Protein AF-F6HTD3-F1 (afdb_monomer_lite)

pLDDT: mean 87.64, std 11.08, range [44.03, 98.56]

Foldseek 3Di:
DAWADDDDALQVVLVVDDDDDDPLFFDPVLVVAAADPPPVDAQAEAELVCLVPPVVSLVSLQCSCVAPLKYWYPPLPQDPVLVLVLLVQLVQLVPDDPVLQCQLDADIVGPAGKADPDRRDPNHRDAQKIKGKFWQPDPVPGDCSNQDCPVVCNVVSSNSVLVSVLVSVLSSQLSNCVVLVHHSVVSVPVQPPSTDMDMDMDRRDDPPPSGGHNDPDDFAAHAKDWDDDSDQDWHDWDADPSHTYTHHHDPRITIMGGGPVNVVVSVVCVLVDAAEAEAAAAEDDPVCVVQCVDPVSLQVLLVQAPQSHHDYPVLSVVVVVCCVDCVVSVHHPYYHYSHNHHDDPD

Radius of gyration: 26.64 Å; chains: 1; bounding box: 70×41×74 Å

Sequence (346 aa):
MVGSLPVANVQALASSYSGDVPLRYLRPELLSEEVLVDESLQIPTVDMRKLLVDDDEMSKLHLACKEWGFFQLINHGAAEEVIEKMKADVQEFFKLPLKEKNAYAKLPNGVEGYGQNFVVSEDQKLDWADMHFLQSLPASERNMRFWPEEPTSFRGTLEKYSLELVKVSNCLLKLMAKNLLINPEQLTNMFDVGRQAVRMNYYPPCVHASKVIGLTPHSDFGGLTLLVQVNEVQGLQIKRNGKWIPIRPVPGAFIVNIGDAIEALAAEMGPDTRVNCAAPGFVPTHFAEFLTKNAEIKKGIEDKTLLNRLGTTKDMAAATAFLASDDASYITGETLVVAGGIPSRL

Structure (mmCIF, N/CA/C/O backbone):
data_AF-F6HTD3-F1
#
_entry.id   AF-F6HTD3-F1
#
loop_
_atom_site.group_PDB
_atom_site.id
_atom_site.type_symbol
_atom_site.label_atom_id
_atom_site.label_alt_id
_atom_site.label_comp_id
_atom_site.label_asym_id
_atom_site.label_entity_id
_atom_site.label_seq_id
_atom_site.pdbx_PDB_ins_code
_atom_site.Cartn_x
_atom_site.Cartn_y
_atom_site.Cartn_z
_atom_site.occupancy
_atom_site.B_iso_or_equiv
_atom_site.auth_seq_id
_atom_site.auth_comp_id
_atom_site.auth_asym_id
_atom_site.auth_atom_id
_atom_site.pdbx_PDB_model_num
ATOM 1 N N . MET A 1 1 ? 23.109 -16.416 0.995 1.00 44.03 1 MET A N 1
ATOM 2 C CA . MET A 1 1 ? 22.020 -16.053 0.064 1.00 44.03 1 MET A CA 1
ATOM 3 C C . MET A 1 1 ? 22.512 -16.295 -1.349 1.00 44.03 1 MET A C 1
ATOM 5 O O . MET A 1 1 ? 23.611 -15.856 -1.664 1.00 44.03 1 MET A O 1
ATOM 9 N N . VAL A 1 2 ? 21.764 -17.063 -2.140 1.00 44.97 2 VAL A N 1
ATOM 10 C CA . VAL A 1 2 ? 22.038 -17.291 -3.567 1.00 44.97 2 VAL A CA 1
ATOM 11 C C . VAL A 1 2 ? 21.582 -16.036 -4.318 1.00 44.97 2 VAL A C 1
ATOM 13 O O . VAL A 1 2 ? 20.504 -15.522 -4.029 1.00 44.97 2 VAL A O 1
ATOM 16 N N . GLY A 1 3 ? 22.427 -15.489 -5.191 1.00 53.34 3 GLY A N 1
ATOM 17 C CA . GLY A 1 3 ? 22.163 -14.208 -5.849 1.00 53.34 3 GLY A CA 1
ATOM 18 C C . GLY A 1 3 ? 20.988 -14.236 -6.814 1.00 53.34 3 GLY A C 1
ATOM 19 O O . GLY A 1 3 ? 20.624 -15.286 -7.330 1.00 53.34 3 GLY A O 1
ATOM 20 N N . SER A 1 4 ? 20.406 -13.057 -7.056 1.00 66.38 4 SER A N 1
ATOM 21 C CA . SER A 1 4 ? 19.354 -12.896 -8.059 1.00 66.38 4 SER A CA 1
ATOM 22 C C . SER A 1 4 ? 19.932 -13.174 -9.444 1.00 66.38 4 SER A C 1
ATOM 24 O O . SER A 1 4 ? 20.873 -12.491 -9.857 1.00 66.38 4 SER A O 1
ATOM 26 N N . LEU A 1 5 ? 19.373 -14.145 -10.162 1.00 75.50 5 LEU A N 1
ATOM 27 C CA . LEU A 1 5 ? 19.721 -14.384 -11.560 1.00 75.50 5 LEU A CA 1
ATOM 28 C C . LEU A 1 5 ? 19.296 -13.171 -12.406 1.00 75.50 5 LEU A C 1
ATOM 30 O O . LEU A 1 5 ? 18.247 -12.573 -12.132 1.00 75.50 5 LEU A O 1
ATOM 34 N N . PRO A 1 6 ? 20.097 -12.768 -13.409 1.00 77.44 6 PRO A N 1
ATOM 35 C CA . PRO A 1 6 ? 19.715 -11.693 -14.310 1.00 77.44 6 PRO A CA 1
ATOM 36 C C . PRO A 1 6 ? 18.510 -12.130 -15.146 1.00 77.44 6 PRO A C 1
ATOM 38 O O . PRO A 1 6 ? 18.495 -13.219 -15.714 1.00 77.44 6 PRO A O 1
ATOM 41 N N . VAL A 1 7 ? 17.510 -11.260 -15.249 1.00 85.56 7 VAL A N 1
ATOM 42 C CA . VAL A 1 7 ? 16.329 -11.474 -16.091 1.00 85.56 7 VAL A CA 1
ATOM 43 C C . VAL A 1 7 ? 16.199 -10.352 -17.104 1.00 85.56 7 VAL A C 1
ATOM 45 O O . VAL A 1 7 ? 16.643 -9.226 -16.870 1.00 85.56 7 VAL A O 1
ATOM 48 N N . ALA A 1 8 ? 15.602 -10.672 -18.248 1.00 87.88 8 ALA A N 1
ATOM 49 C CA . ALA A 1 8 ? 15.330 -9.685 -19.276 1.00 87.88 8 ALA A CA 1
ATOM 50 C C . ALA A 1 8 ? 14.371 -8.604 -18.752 1.00 87.88 8 ALA A C 1
ATOM 52 O O . ALA A 1 8 ? 13.435 -8.881 -18.003 1.00 87.88 8 ALA A O 1
ATOM 53 N N . ASN A 1 9 ? 14.618 -7.367 -19.174 1.00 92.69 9 ASN A N 1
ATOM 54 C CA . ASN A 1 9 ? 13.767 -6.229 -18.866 1.00 92.69 9 ASN A CA 1
ATOM 55 C C . ASN A 1 9 ? 12.420 -6.359 -19.591 1.00 92.69 9 ASN A C 1
ATOM 57 O O . ASN A 1 9 ? 12.392 -6.516 -20.814 1.00 92.69 9 ASN A O 1
ATOM 61 N N . VAL A 1 10 ? 11.310 -6.279 -18.858 1.00 93.31 10 VAL A N 1
ATOM 62 C CA . VAL A 1 10 ? 9.984 -6.579 -19.417 1.00 93.31 10 VAL A CA 1
ATOM 63 C C . VAL A 1 10 ? 9.527 -5.477 -20.367 1.00 93.31 10 VAL A C 1
ATOM 65 O O . VAL A 1 10 ? 8.944 -5.769 -21.407 1.00 93.31 10 VAL A O 1
ATOM 68 N N . GLN A 1 11 ? 9.839 -4.212 -20.080 1.00 92.69 11 GLN A N 1
ATOM 69 C CA . GLN A 1 11 ? 9.534 -3.099 -20.977 1.00 92.69 11 GLN A CA 1
ATOM 70 C C . GLN A 1 11 ? 10.257 -3.242 -22.323 1.00 92.69 11 GLN A C 1
ATOM 72 O O . GLN A 1 11 ? 9.665 -2.983 -23.372 1.00 92.69 11 GLN A O 1
ATOM 77 N N . ALA A 1 12 ? 11.511 -3.701 -22.315 1.00 91.19 12 ALA A N 1
ATOM 78 C CA . ALA A 1 12 ? 12.255 -4.006 -23.531 1.00 91.19 12 ALA A CA 1
ATOM 79 C C . ALA A 1 12 ? 11.661 -5.206 -24.280 1.00 91.19 12 ALA A C 1
ATOM 81 O O . ALA A 1 12 ? 11.461 -5.101 -25.487 1.00 91.19 12 ALA A O 1
ATOM 82 N N . LEU A 1 13 ? 11.306 -6.288 -23.572 1.00 90.00 13 LEU A N 1
ATOM 83 C CA . LEU A 1 13 ? 10.623 -7.450 -24.159 1.00 90.00 13 LEU A CA 1
ATOM 84 C C . LEU A 1 13 ? 9.298 -7.060 -24.828 1.00 90.00 13 LEU A C 1
ATOM 86 O O . LEU A 1 13 ? 9.018 -7.493 -25.943 1.00 90.00 13 LEU A O 1
ATOM 90 N N . ALA A 1 14 ? 8.502 -6.215 -24.169 1.00 89.62 14 ALA A N 1
ATOM 91 C CA . ALA A 1 14 ? 7.244 -5.709 -24.708 1.00 89.62 14 ALA A CA 1
ATOM 92 C C . ALA A 1 14 ? 7.457 -4.824 -25.950 1.00 89.62 14 ALA A C 1
ATOM 94 O O . ALA A 1 14 ? 6.607 -4.794 -26.837 1.00 89.62 14 ALA A O 1
ATOM 95 N N . SER A 1 15 ? 8.598 -4.129 -26.031 1.00 84.50 15 SER A N 1
ATOM 96 C CA . SER A 1 15 ? 8.948 -3.253 -27.156 1.00 84.50 15 SER A CA 1
ATOM 97 C C . SER A 1 15 ? 9.532 -4.014 -28.355 1.00 84.50 15 SER A C 1
ATOM 99 O O . SER A 1 15 ? 9.310 -3.613 -29.495 1.00 84.50 15 SER A O 1
ATOM 101 N N . SER A 1 16 ? 10.258 -5.119 -28.138 1.00 74.25 16 SER A N 1
ATOM 102 C CA . SER A 1 16 ? 10.887 -5.935 -29.194 1.00 74.25 16 SER A CA 1
ATOM 103 C C . SER A 1 16 ? 9.933 -6.978 -29.796 1.00 74.25 16 SER A C 1
ATOM 105 O O . SER A 1 16 ? 10.297 -8.142 -29.996 1.00 74.25 16 SER A O 1
ATOM 107 N N . TYR A 1 17 ? 8.699 -6.544 -30.055 1.00 65.44 17 TYR A N 1
ATOM 108 C CA . TYR A 1 17 ? 7.562 -7.345 -30.502 1.00 65.44 17 TYR A CA 1
ATOM 109 C C . TYR A 1 17 ? 7.926 -8.328 -31.627 1.00 65.44 17 TYR A C 1
ATOM 111 O O . TYR A 1 17 ? 8.213 -7.918 -32.751 1.00 65.44 17 TYR A O 1
ATOM 119 N N . SER A 1 18 ? 7.926 -9.632 -31.324 1.00 57.34 18 SER A N 1
ATOM 120 C CA . SER A 1 18 ? 8.227 -10.670 -32.325 1.00 57.34 18 SER A CA 1
ATOM 121 C C . SER A 1 18 ? 7.613 -12.058 -32.077 1.00 57.34 18 SER A C 1
ATOM 123 O O . SER A 1 18 ? 7.836 -12.949 -32.893 1.00 57.34 18 SER A O 1
ATOM 125 N N . GLY A 1 19 ? 6.804 -12.282 -31.031 1.00 67.62 19 GLY A N 1
ATOM 126 C CA . GLY A 1 19 ? 6.190 -13.600 -30.823 1.00 67.62 19 GLY A CA 1
ATOM 127 C C . GLY A 1 19 ? 5.433 -13.787 -29.509 1.00 67.62 19 GLY A C 1
ATOM 128 O O . GLY A 1 19 ? 4.926 -12.828 -28.926 1.00 67.62 19 GLY A O 1
ATOM 129 N N . ASP A 1 20 ? 5.369 -15.048 -29.075 1.00 77.31 20 ASP A N 1
ATOM 130 C CA . ASP A 1 20 ? 4.746 -15.497 -27.829 1.00 77.31 20 ASP A CA 1
ATOM 131 C C . ASP A 1 20 ? 5.479 -14.974 -26.580 1.00 77.31 20 ASP A C 1
ATOM 133 O O . ASP A 1 20 ? 6.702 -14.823 -26.549 1.00 77.31 20 ASP A O 1
ATOM 137 N N . VAL A 1 21 ? 4.719 -14.749 -25.505 1.00 86.62 21 VAL A N 1
ATOM 138 C CA . VAL A 1 21 ? 5.258 -14.439 -24.172 1.00 86.62 21 VAL A CA 1
ATOM 139 C C . VAL A 1 21 ? 6.173 -15.586 -23.701 1.00 86.62 21 VAL A C 1
ATOM 141 O O . VAL A 1 21 ? 5.740 -16.742 -23.747 1.00 86.62 21 VAL A O 1
ATOM 144 N N . PRO A 1 22 ? 7.396 -15.317 -23.190 1.00 89.56 22 PRO A N 1
ATOM 145 C CA . PRO A 1 22 ? 8.290 -16.387 -22.752 1.00 89.56 22 PRO A CA 1
ATOM 146 C C . PRO A 1 22 ? 7.664 -17.256 -21.652 1.00 89.56 22 PRO A C 1
ATOM 148 O O . PRO A 1 22 ? 6.983 -16.754 -20.756 1.00 89.56 22 PRO A O 1
ATOM 151 N N . LEU A 1 23 ? 7.950 -18.564 -21.673 1.00 90.50 23 LEU A N 1
ATOM 152 C CA . LEU A 1 23 ? 7.320 -19.570 -20.797 1.00 90.50 23 LEU A CA 1
ATOM 153 C C . LEU A 1 23 ? 7.401 -19.246 -19.294 1.00 90.50 23 LEU A C 1
ATOM 155 O O . LEU A 1 23 ? 6.511 -19.626 -18.527 1.00 90.50 23 LEU A O 1
ATOM 159 N N . ARG A 1 24 ? 8.450 -18.533 -18.867 1.00 91.69 24 ARG A N 1
ATOM 160 C CA . ARG A 1 24 ? 8.636 -18.103 -17.473 1.00 91.69 24 ARG A CA 1
ATOM 161 C C . ARG A 1 24 ? 7.598 -17.075 -17.015 1.00 91.69 24 ARG A C 1
ATOM 163 O O . ARG A 1 24 ? 7.330 -17.001 -15.825 1.00 91.69 24 ARG A O 1
ATOM 170 N N . TYR A 1 25 ? 6.969 -16.329 -17.918 1.00 91.75 25 TYR A N 1
ATOM 171 C CA . TYR A 1 25 ? 5.935 -15.348 -17.566 1.00 91.75 25 TYR A CA 1
ATOM 172 C C . TYR A 1 25 ? 4.516 -15.926 -17.628 1.00 91.75 25 TYR A C 1
ATOM 174 O O . TYR A 1 25 ? 3.607 -15.371 -17.017 1.00 91.75 25 TYR A O 1
ATOM 182 N N . LEU A 1 26 ? 4.318 -17.055 -18.320 1.00 91.62 26 LEU A N 1
ATOM 183 C CA . LEU A 1 26 ? 3.004 -17.685 -18.448 1.00 91.62 26 LEU A CA 1
ATOM 184 C C . LEU A 1 26 ? 2.514 -18.267 -17.113 1.00 91.62 26 LEU A C 1
ATOM 186 O O . LEU A 1 26 ? 3.235 -19.043 -16.476 1.00 91.62 26 LEU A O 1
ATOM 190 N N . ARG A 1 27 ? 1.273 -17.933 -16.751 1.00 90.06 27 ARG A N 1
ATOM 191 C CA . ARG A 1 27 ? 0.545 -18.332 -15.536 1.00 90.06 27 ARG A CA 1
ATOM 192 C C . ARG A 1 27 ? -0.762 -19.063 -15.898 1.00 90.06 27 ARG A C 1
ATOM 194 O O . ARG A 1 27 ? -1.835 -18.460 -15.853 1.00 90.06 27 ARG A O 1
ATOM 201 N N . PRO A 1 28 ? -0.704 -20.331 -16.344 1.00 81.06 28 PRO A N 1
ATOM 202 C CA . PRO A 1 28 ? -1.904 -21.093 -16.709 1.00 81.06 28 PRO A CA 1
ATOM 203 C C . PRO A 1 28 ? -2.918 -21.236 -15.560 1.00 81.06 28 PRO A C 1
ATOM 205 O O . PRO A 1 28 ? -4.116 -21.326 -15.813 1.00 81.06 28 PRO A O 1
ATOM 208 N N . GLU A 1 29 ? -2.456 -21.212 -14.312 1.00 80.00 29 GLU A N 1
ATOM 209 C CA . GLU A 1 29 ? -3.267 -21.296 -13.097 1.00 80.00 29 GLU A CA 1
ATOM 210 C C . GLU A 1 29 ? -4.268 -20.139 -12.937 1.00 80.00 29 GLU A C 1
ATOM 212 O O . GLU A 1 29 ? -5.351 -20.351 -12.391 1.00 80.00 29 GLU A O 1
ATOM 217 N N . LEU A 1 30 ? -3.981 -18.951 -13.488 1.00 73.00 30 LEU A N 1
ATOM 218 C CA . LEU A 1 30 ? -4.877 -17.786 -13.389 1.00 73.00 30 LEU A CA 1
ATOM 219 C C . LEU A 1 30 ? -6.209 -17.994 -14.111 1.00 73.00 30 LEU A C 1
ATOM 221 O O . LEU A 1 30 ? -7.201 -17.373 -13.750 1.00 73.00 30 LEU A O 1
ATOM 225 N N . LEU A 1 31 ? -6.261 -18.891 -15.102 1.00 66.19 31 LEU A N 1
ATOM 226 C CA . LEU A 1 31 ? -7.499 -19.211 -15.821 1.00 66.19 31 LEU A CA 1
ATOM 227 C C . LEU A 1 31 ? -8.558 -19.861 -14.919 1.00 66.19 31 LEU A C 1
ATOM 229 O O . LEU A 1 31 ? -9.728 -19.902 -15.290 1.00 66.19 31 LEU A O 1
ATOM 233 N N . SER A 1 32 ? -8.144 -20.395 -13.767 1.00 66.69 32 SER A N 1
ATOM 234 C CA . SER A 1 32 ? -9.030 -21.046 -12.802 1.00 66.69 32 SER A CA 1
ATOM 235 C C . SER A 1 32 ? -9.498 -20.128 -11.671 1.00 66.69 32 SER A C 1
ATOM 237 O O . SER A 1 32 ? -10.376 -20.522 -10.905 1.00 66.69 32 SER A O 1
ATOM 239 N N . GLU A 1 33 ? -8.941 -18.919 -11.552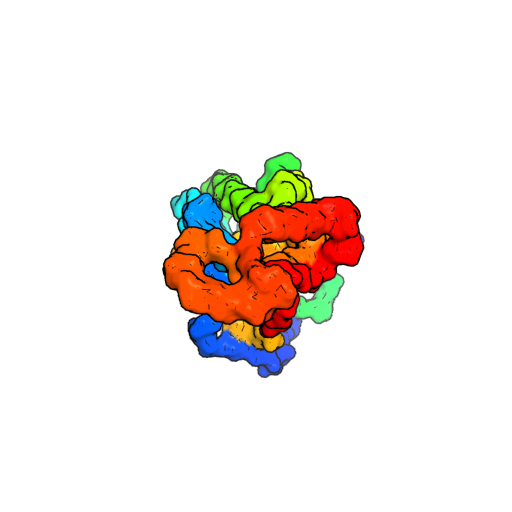 1.00 75.50 33 GLU A N 1
ATOM 240 C CA . GLU A 1 33 ? -9.292 -18.002 -10.471 1.00 75.50 33 GLU A CA 1
ATOM 241 C C . GLU A 1 33 ? -10.501 -17.128 -10.838 1.00 75.50 33 GLU A C 1
ATOM 243 O O . GLU A 1 33 ? -10.544 -16.475 -11.880 1.00 75.50 33 GLU A O 1
ATOM 248 N N . GLU A 1 34 ? -11.504 -17.108 -9.957 1.00 77.38 34 GLU A N 1
ATOM 249 C CA . GLU A 1 34 ? -12.713 -16.304 -10.135 1.00 77.38 34 GLU A CA 1
ATOM 250 C C . GLU A 1 34 ? -12.455 -14.851 -9.700 1.00 77.38 34 GLU A C 1
ATOM 252 O O . GLU A 1 34 ? -12.166 -14.569 -8.530 1.00 77.38 34 GLU A O 1
ATOM 257 N N . VAL A 1 35 ? -12.596 -13.920 -10.646 1.00 78.44 35 VAL A N 1
ATOM 258 C CA . VAL A 1 35 ? -12.631 -12.478 -10.374 1.00 78.44 35 VAL A CA 1
ATOM 259 C C . VAL A 1 35 ? -14.089 -12.048 -10.254 1.00 78.44 35 VAL A C 1
ATOM 261 O O . VAL A 1 35 ? -14.866 -12.178 -11.201 1.00 78.44 35 VAL A O 1
ATOM 264 N N . LEU A 1 36 ? -14.468 -11.522 -9.091 1.00 77.69 36 LEU A N 1
ATOM 265 C CA . LEU A 1 36 ? -15.776 -10.913 -8.888 1.00 77.69 36 LEU A CA 1
ATOM 266 C C . LEU A 1 36 ? -15.830 -9.565 -9.598 1.00 77.69 36 LEU A C 1
ATOM 268 O O . LEU A 1 36 ? -15.073 -8.653 -9.276 1.00 77.69 36 LEU A O 1
ATOM 272 N N . VAL A 1 37 ? -16.785 -9.421 -10.512 1.00 72.31 37 VAL A N 1
ATOM 273 C CA . VAL A 1 37 ? -17.081 -8.155 -11.202 1.00 72.31 37 VAL A CA 1
ATOM 274 C C . VAL A 1 37 ? -18.316 -7.484 -10.586 1.00 72.31 37 VAL A C 1
ATOM 276 O O . VAL A 1 37 ? -19.100 -6.838 -11.275 1.00 72.31 37 VAL A O 1
ATOM 279 N N . ASP A 1 38 ? -18.533 -7.668 -9.281 1.00 74.81 38 ASP A N 1
ATOM 280 C CA . ASP A 1 38 ? -19.560 -6.915 -8.562 1.00 74.81 38 ASP A CA 1
ATOM 281 C C . ASP A 1 38 ? -19.025 -5.516 -8.253 1.00 74.81 38 ASP A C 1
ATOM 283 O O . ASP A 1 38 ? -18.200 -5.320 -7.359 1.00 74.81 38 ASP A O 1
ATOM 287 N N . GLU A 1 39 ? -19.499 -4.537 -9.018 1.00 67.50 39 GLU A N 1
ATOM 288 C CA . GLU A 1 39 ? -19.065 -3.148 -8.893 1.00 67.50 39 GLU A CA 1
ATOM 289 C C . GLU A 1 39 ? -19.455 -2.497 -7.561 1.00 67.50 39 GLU A C 1
ATOM 291 O O . GLU A 1 39 ? -18.881 -1.470 -7.197 1.00 67.50 39 GLU A O 1
ATOM 296 N N . SER A 1 40 ? -20.418 -3.071 -6.833 1.00 75.62 40 SER A N 1
ATOM 297 C CA . SER A 1 40 ? -20.855 -2.548 -5.537 1.00 75.62 40 SER A CA 1
ATOM 298 C C . SER A 1 40 ? -19.894 -2.898 -4.400 1.00 75.62 40 SER A C 1
ATOM 300 O O . SER A 1 40 ? -19.866 -2.211 -3.377 1.00 75.62 40 SER A O 1
ATOM 302 N N . LEU A 1 41 ? -19.070 -3.935 -4.579 1.00 83.38 41 LEU A N 1
ATOM 303 C CA . LEU A 1 41 ? -18.140 -4.406 -3.564 1.00 83.38 41 LEU A CA 1
ATOM 304 C C . LEU A 1 41 ? -16.800 -3.675 -3.705 1.00 83.38 41 LEU A C 1
ATOM 306 O O . LEU A 1 41 ? -15.940 -4.062 -4.493 1.00 83.38 41 LEU A O 1
ATOM 310 N N . GLN A 1 42 ? -16.621 -2.605 -2.933 1.00 91.25 42 GLN A N 1
ATOM 311 C CA . GLN A 1 42 ? -15.389 -1.812 -2.891 1.00 91.25 42 GLN A CA 1
ATOM 312 C C . GLN A 1 42 ? -14.850 -1.703 -1.465 1.00 91.25 42 GLN A C 1
ATOM 314 O O . GLN A 1 42 ? -15.604 -1.770 -0.492 1.00 91.25 42 GLN A O 1
ATOM 319 N N . ILE A 1 43 ? -13.534 -1.519 -1.349 1.00 95.38 43 ILE A N 1
ATOM 320 C CA . ILE A 1 43 ? -12.890 -1.255 -0.060 1.00 95.38 43 ILE A CA 1
ATOM 321 C C . ILE A 1 43 ? -13.397 0.071 0.536 1.00 95.38 43 ILE A C 1
ATOM 323 O O . ILE A 1 43 ? -13.695 1.003 -0.221 1.00 95.38 43 ILE A O 1
ATOM 327 N N . PRO A 1 44 ? -13.481 0.199 1.873 1.00 97.19 44 PRO A N 1
ATOM 328 C CA . PRO A 1 44 ? -13.972 1.415 2.512 1.00 97.19 44 PRO A CA 1
ATOM 329 C C . PRO A 1 44 ? -13.130 2.646 2.158 1.00 97.19 44 PRO A C 1
ATOM 331 O O . PRO A 1 44 ? -11.908 2.565 2.060 1.00 97.19 44 PRO A O 1
ATOM 334 N N . THR A 1 45 ? -13.767 3.809 2.025 1.00 98.00 45 THR A N 1
ATOM 335 C CA . THR A 1 45 ? -13.070 5.102 1.911 1.00 98.00 45 THR A CA 1
ATOM 336 C C . THR A 1 45 ? -13.068 5.812 3.258 1.00 98.00 45 THR A C 1
ATOM 338 O O . THR A 1 45 ? -14.141 6.110 3.768 1.00 98.00 45 THR A O 1
ATOM 341 N N . VAL A 1 46 ? -11.903 6.104 3.822 1.00 98.50 46 VAL A N 1
ATOM 342 C CA . VAL A 1 46 ? -11.719 6.764 5.119 1.00 98.50 46 VAL A CA 1
ATOM 343 C C . VAL A 1 46 ? -11.264 8.213 4.917 1.00 98.50 46 VAL A C 1
ATOM 345 O O . VAL A 1 46 ? -10.324 8.476 4.167 1.00 98.50 46 VAL A O 1
ATOM 348 N N . ASP A 1 47 ? -11.913 9.159 5.590 1.00 98.38 47 ASP A N 1
ATOM 349 C CA . ASP A 1 47 ? -11.573 10.582 5.591 1.00 98.38 47 ASP A CA 1
ATOM 350 C C . ASP A 1 47 ? -10.656 10.931 6.765 1.00 98.38 47 ASP A C 1
ATOM 352 O O . ASP A 1 47 ? -11.085 11.039 7.917 1.00 98.38 47 ASP A O 1
ATOM 356 N N . MET A 1 48 ? -9.379 11.178 6.464 1.00 97.44 48 MET A N 1
ATOM 357 C CA . MET A 1 48 ? -8.371 11.417 7.494 1.00 97.44 48 MET A CA 1
ATOM 358 C C . MET A 1 48 ? -8.649 12.653 8.358 1.00 97.44 48 MET A C 1
ATOM 360 O O . MET A 1 48 ? -8.273 12.674 9.529 1.00 97.44 48 MET A O 1
ATOM 364 N N . ARG A 1 49 ? -9.324 13.682 7.822 1.00 96.25 49 ARG A N 1
ATOM 365 C CA . ARG A 1 49 ? -9.635 14.906 8.584 1.00 96.25 49 ARG A CA 1
ATOM 366 C C . ARG A 1 49 ? -10.691 14.665 9.655 1.00 96.25 49 ARG A C 1
ATOM 368 O O . ARG A 1 49 ? -10.707 15.380 10.655 1.00 96.25 49 ARG A O 1
ATOM 375 N N . LYS A 1 50 ? -11.567 13.682 9.447 1.00 97.44 50 LYS A N 1
ATOM 376 C CA . LYS A 1 50 ? -12.666 13.368 10.362 1.00 97.44 50 LYS A CA 1
ATOM 377 C C . LYS A 1 50 ? -12.249 12.441 11.500 1.00 97.44 50 LYS A C 1
ATOM 379 O O . LYS A 1 50 ? -12.850 12.507 12.563 1.00 97.44 50 LYS A O 1
ATOM 384 N N . LEU A 1 51 ? -11.169 11.673 11.342 1.00 94.75 51 LEU A N 1
ATOM 385 C CA . LEU A 1 51 ? -10.712 10.687 12.334 1.00 94.75 51 LEU A CA 1
ATOM 386 C C . LEU A 1 51 ? -10.447 11.260 13.743 1.00 94.75 51 LEU A C 1
ATOM 388 O O . LEU A 1 51 ? -10.478 10.532 14.727 1.00 94.75 51 LEU A O 1
ATOM 392 N N . LEU A 1 52 ? -10.183 12.560 13.891 1.00 87.62 52 LEU A N 1
ATOM 393 C CA . LEU A 1 52 ? -9.965 13.160 15.216 1.00 87.62 52 LEU A CA 1
ATOM 394 C C . LEU A 1 52 ? -11.239 13.681 15.892 1.00 87.62 52 LEU A C 1
ATOM 396 O O . LEU A 1 52 ? -11.195 13.981 17.084 1.00 87.62 52 LEU A O 1
ATOM 400 N N . VAL A 1 53 ? -12.338 13.823 15.150 1.00 92.88 53 VAL A N 1
ATOM 401 C CA . VAL A 1 53 ? -13.545 14.542 15.600 1.00 92.88 53 VAL A CA 1
ATOM 402 C C . VAL A 1 53 ? -14.842 13.758 15.408 1.00 92.88 53 VAL A C 1
ATOM 404 O O . VAL A 1 53 ? -15.869 14.170 15.936 1.00 92.88 53 VAL A O 1
ATOM 407 N N . ASP A 1 54 ? -14.801 12.662 14.653 1.00 93.38 54 ASP A N 1
ATOM 408 C CA . ASP A 1 54 ? -15.951 11.853 14.268 1.00 93.38 54 ASP A CA 1
ATOM 409 C C . ASP A 1 54 ? -15.722 10.391 14.685 1.00 93.38 54 ASP A C 1
ATOM 411 O O . ASP A 1 54 ? -14.895 9.679 14.102 1.00 93.38 54 ASP A O 1
ATOM 415 N N . ASP A 1 55 ? -16.440 9.956 15.722 1.00 91.62 55 ASP A N 1
ATOM 416 C CA . ASP A 1 55 ? -16.352 8.591 16.249 1.00 91.62 55 ASP A CA 1
ATOM 417 C C . ASP A 1 55 ? -16.865 7.548 15.237 1.00 91.62 55 ASP A C 1
ATOM 419 O O . ASP A 1 55 ? -16.379 6.409 15.229 1.00 91.62 55 ASP A O 1
ATOM 423 N N . ASP A 1 56 ? -17.778 7.926 14.333 1.00 95.69 56 ASP A N 1
ATOM 424 C CA . ASP A 1 56 ? -18.250 7.039 13.266 1.00 95.69 56 ASP A CA 1
ATOM 425 C C . ASP A 1 56 ? -17.133 6.800 12.241 1.00 95.69 56 ASP A C 1
ATOM 427 O O . ASP A 1 56 ? -16.923 5.669 11.792 1.00 95.69 56 ASP A O 1
ATOM 431 N N . GLU A 1 57 ? -16.343 7.830 11.917 1.00 97.56 57 GLU A N 1
ATOM 432 C CA . GLU A 1 57 ? -15.202 7.678 11.007 1.00 97.56 57 GLU A CA 1
ATOM 433 C C . GLU A 1 57 ? -14.066 6.860 11.650 1.00 97.56 57 GLU A C 1
ATOM 435 O O . GLU A 1 57 ? -13.439 6.032 10.983 1.00 97.56 57 GLU A O 1
ATOM 440 N N . MET A 1 58 ? -13.829 7.015 12.959 1.00 95.56 58 MET A N 1
ATOM 441 C CA . MET A 1 58 ? -12.896 6.149 13.698 1.00 95.56 58 MET A CA 1
ATOM 442 C C . MET A 1 58 ? -13.351 4.689 13.708 1.00 95.56 58 MET A C 1
ATOM 444 O O . MET A 1 58 ? -12.533 3.787 13.491 1.00 95.56 58 MET A O 1
ATOM 448 N N . SER A 1 59 ? -14.651 4.455 13.895 1.00 94.19 59 SER A N 1
ATOM 449 C CA . SER A 1 59 ? -15.255 3.121 13.827 1.00 94.19 59 SER A CA 1
ATOM 450 C C . SER A 1 59 ? -15.119 2.525 12.427 1.00 94.19 59 SER A C 1
ATOM 452 O O . SER A 1 59 ? -14.776 1.352 12.273 1.00 94.19 59 SER A O 1
ATOM 454 N N . LYS A 1 60 ? -15.296 3.341 11.384 1.00 97.56 60 LYS A N 1
ATOM 455 C CA . LYS A 1 60 ? -15.087 2.941 9.990 1.00 97.56 60 LYS A CA 1
ATOM 456 C C . LYS A 1 60 ? -13.640 2.545 9.705 1.00 97.56 60 LYS A C 1
ATOM 458 O O . LYS A 1 60 ? -13.427 1.527 9.052 1.00 97.56 60 LYS A O 1
ATOM 463 N N . LEU A 1 61 ? -12.655 3.292 10.217 1.00 97.38 61 LEU A N 1
ATOM 464 C CA . LEU A 1 61 ? -11.242 2.900 10.139 1.00 97.38 61 LEU A CA 1
ATOM 465 C C . LEU A 1 61 ? -11.010 1.548 10.828 1.00 97.38 61 LEU A C 1
ATOM 467 O O . LEU A 1 61 ? -10.358 0.680 10.254 1.00 97.38 61 LEU A O 1
ATOM 471 N N . HIS A 1 62 ? -11.564 1.351 12.028 1.00 93.75 62 HIS A N 1
ATOM 472 C CA . HIS A 1 62 ? -11.432 0.087 12.757 1.00 93.75 62 HIS A CA 1
ATOM 473 C C . HIS A 1 62 ? -11.980 -1.098 11.947 1.00 93.75 62 HIS A C 1
ATOM 475 O O . HIS A 1 62 ? -11.289 -2.101 11.768 1.00 93.75 62 HIS A O 1
ATOM 481 N N . LEU A 1 63 ? -13.195 -0.961 11.405 1.00 94.56 63 LEU A N 1
ATOM 482 C CA . LEU A 1 63 ? -13.834 -1.992 10.583 1.00 94.56 63 LEU A CA 1
ATOM 483 C C . LEU A 1 63 ? -13.088 -2.228 9.267 1.00 94.56 63 LEU A C 1
ATOM 485 O O . LEU A 1 63 ? -12.953 -3.372 8.842 1.00 94.56 63 LEU A O 1
ATOM 489 N N . ALA A 1 64 ? -12.551 -1.182 8.638 1.00 96.38 64 ALA A N 1
ATOM 490 C CA . ALA A 1 64 ? -11.752 -1.328 7.430 1.00 96.38 64 ALA A CA 1
ATOM 491 C C . ALA A 1 64 ? -10.473 -2.141 7.681 1.00 96.38 64 ALA A C 1
ATOM 493 O O . ALA A 1 64 ? -10.180 -3.074 6.934 1.00 96.38 64 ALA A O 1
ATOM 494 N N . CYS A 1 65 ? -9.749 -1.856 8.767 1.00 93.75 65 CYS A N 1
ATOM 495 C CA . CYS A 1 65 ? -8.586 -2.654 9.154 1.00 93.75 65 CYS A CA 1
ATOM 496 C C . CYS A 1 65 ? -8.977 -4.108 9.452 1.00 93.75 65 CYS A C 1
ATOM 498 O O . CYS A 1 65 ? -8.336 -5.023 8.948 1.00 93.75 65 CYS A O 1
ATOM 500 N N . LYS A 1 66 ? -10.047 -4.321 10.228 1.00 90.00 66 LYS A N 1
ATOM 501 C CA . LYS A 1 66 ? -10.455 -5.647 10.714 1.00 90.00 66 LYS A CA 1
ATOM 502 C C . LYS A 1 66 ? -11.067 -6.548 9.639 1.00 90.00 66 LYS A C 1
ATOM 504 O O . LYS A 1 66 ? -10.796 -7.742 9.618 1.00 90.00 66 LYS A O 1
ATOM 509 N N . GLU A 1 67 ? -11.940 -6.012 8.790 1.00 91.31 67 GLU A N 1
ATOM 510 C CA . GLU A 1 67 ? -12.751 -6.818 7.863 1.00 91.31 67 GLU A CA 1
ATOM 511 C C . GLU A 1 67 ? -12.205 -6.869 6.435 1.00 91.31 67 GLU A C 1
ATOM 513 O O . GLU A 1 67 ? -12.643 -7.711 5.637 1.00 91.31 67 GLU A O 1
ATOM 518 N N . TRP A 1 68 ? -11.316 -5.936 6.094 1.00 94.69 68 TRP A N 1
ATOM 519 C CA . TRP A 1 68 ? -10.764 -5.801 4.749 1.00 94.69 68 TRP A CA 1
ATOM 520 C C . TRP A 1 68 ? -9.241 -5.845 4.716 1.00 94.69 68 TRP A C 1
ATOM 522 O O . TRP A 1 68 ? -8.693 -6.303 3.719 1.00 94.69 68 TRP A O 1
ATOM 532 N N . GLY A 1 69 ? -8.560 -5.309 5.734 1.00 94.75 69 GLY A N 1
ATOM 533 C CA . GLY A 1 69 ? -7.114 -5.065 5.682 1.00 94.75 69 GLY A CA 1
ATOM 534 C C . GLY A 1 69 ? -6.707 -4.008 4.642 1.00 94.75 69 GLY A C 1
ATOM 535 O O . GLY A 1 69 ? -5.519 -3.758 4.465 1.00 94.75 69 GLY A O 1
ATOM 536 N N . PHE A 1 70 ? -7.680 -3.381 3.969 1.00 97.50 70 PHE A N 1
ATOM 537 C CA . PHE A 1 70 ? -7.516 -2.400 2.898 1.00 97.50 70 PHE A CA 1
ATOM 538 C C . PHE A 1 70 ? -8.552 -1.278 3.030 1.00 97.50 70 PHE A C 1
ATOM 540 O O . PHE A 1 70 ? -9.713 -1.528 3.359 1.00 97.50 70 PHE A O 1
ATOM 547 N N . PHE A 1 71 ? -8.157 -0.050 2.698 1.00 98.25 71 PHE A N 1
ATOM 548 C CA . PHE A 1 71 ? -9.052 1.102 2.567 1.00 98.25 71 PHE A CA 1
ATOM 549 C C . PHE A 1 71 ? -8.451 2.179 1.666 1.00 98.25 71 PHE A C 1
ATOM 551 O O . PHE A 1 71 ? -7.251 2.205 1.417 1.00 98.25 71 PHE A O 1
ATOM 558 N N . GLN A 1 72 ? -9.284 3.093 1.179 1.00 98.38 72 GLN A N 1
ATOM 559 C CA . GLN A 1 72 ? -8.828 4.293 0.479 1.00 98.38 72 GLN A CA 1
ATOM 560 C C . GLN A 1 72 ? -8.820 5.465 1.446 1.00 98.38 72 GLN A C 1
ATOM 562 O O . GLN A 1 72 ? -9.839 5.737 2.069 1.00 98.38 72 GLN A O 1
ATOM 567 N N . LEU A 1 73 ? -7.705 6.170 1.579 1.00 98.56 73 LEU A N 1
ATOM 568 C CA . LEU A 1 73 ? -7.570 7.314 2.470 1.00 98.56 73 LEU A CA 1
ATOM 569 C C . LEU A 1 73 ? -7.669 8.612 1.667 1.00 98.56 73 LEU A C 1
ATOM 571 O O . LEU A 1 73 ? -6.810 8.885 0.830 1.00 98.56 73 LEU A O 1
ATOM 575 N N . ILE A 1 74 ? -8.688 9.420 1.950 1.00 98.25 74 ILE A N 1
ATOM 576 C CA . ILE A 1 74 ? -8.874 10.760 1.374 1.00 98.25 74 ILE A CA 1
ATOM 577 C C . ILE A 1 74 ? -8.554 11.839 2.406 1.00 98.25 74 ILE A C 1
ATOM 579 O O . ILE A 1 74 ? -8.479 11.573 3.608 1.00 98.25 74 ILE A O 1
ATOM 583 N N . ASN A 1 75 ? -8.387 13.080 1.935 1.00 97.44 75 ASN A N 1
ATOM 584 C CA . ASN A 1 75 ? -8.127 14.243 2.789 1.00 97.44 75 ASN A CA 1
ATOM 585 C C . ASN A 1 75 ? -6.911 14.054 3.721 1.00 97.44 75 ASN A C 1
ATOM 587 O O . ASN A 1 75 ? -6.842 14.640 4.799 1.00 97.44 75 ASN A O 1
ATOM 591 N N . HIS A 1 76 ? -5.929 13.269 3.280 1.00 97.19 76 HIS A N 1
ATOM 592 C CA . HIS A 1 76 ? -4.791 12.788 4.068 1.00 97.19 76 HIS A CA 1
ATOM 593 C C . HIS A 1 76 ? -3.771 13.860 4.483 1.00 97.19 76 HIS A C 1
ATOM 595 O O . HIS A 1 76 ? -2.830 13.583 5.217 1.00 97.19 76 HIS A O 1
ATOM 601 N N . GLY A 1 77 ? -3.907 15.092 3.994 1.00 96.00 77 GLY A N 1
ATOM 602 C CA . GLY A 1 77 ? -3.038 16.212 4.366 1.00 96.00 77 GLY A CA 1
ATOM 603 C C . GLY A 1 77 ? -1.707 16.283 3.613 1.00 96.00 77 GLY A C 1
ATOM 604 O O . GLY A 1 77 ? -1.147 17.371 3.540 1.00 96.00 77 GLY A O 1
ATOM 605 N N . ALA A 1 78 ? -1.239 15.187 3.001 1.00 96.94 78 ALA A N 1
ATOM 606 C CA . ALA A 1 78 ? -0.103 15.241 2.076 1.00 96.94 78 ALA A CA 1
ATOM 607 C C . ALA A 1 78 ? -0.367 16.198 0.899 1.00 96.94 78 ALA A C 1
ATOM 609 O O . ALA A 1 78 ? -1.443 16.165 0.297 1.00 96.94 78 ALA A O 1
ATOM 610 N N . ALA A 1 79 ? 0.620 17.040 0.582 1.00 97.06 79 ALA A N 1
ATOM 611 C CA . ALA A 1 79 ? 0.511 18.052 -0.465 1.00 97.06 79 ALA A CA 1
ATOM 612 C C . ALA A 1 79 ? 0.350 17.416 -1.858 1.00 97.06 79 ALA A C 1
ATOM 614 O O . ALA A 1 79 ? 1.222 16.678 -2.320 1.00 97.06 79 ALA A O 1
ATOM 615 N N . GLU A 1 80 ? -0.749 17.740 -2.542 1.00 95.94 80 GLU A N 1
ATOM 616 C CA . GLU A 1 80 ? -1.093 17.175 -3.854 1.00 95.94 80 GLU A CA 1
ATOM 617 C C . GLU A 1 80 ? -0.002 17.439 -4.901 1.00 95.94 80 GLU A C 1
ATOM 619 O O . GLU A 1 80 ? 0.400 16.527 -5.617 1.00 95.94 80 GLU A O 1
ATOM 624 N N . GLU A 1 81 ? 0.581 18.641 -4.905 1.00 97.44 81 GLU A N 1
ATOM 625 C CA . GLU A 1 81 ? 1.690 19.007 -5.796 1.00 97.44 81 GLU A CA 1
ATOM 626 C C . GLU A 1 81 ? 2.917 18.087 -5.659 1.00 97.44 81 GLU A C 1
ATOM 628 O O . GLU A 1 81 ? 3.592 17.804 -6.649 1.00 97.44 81 GLU A O 1
ATOM 633 N N . VAL A 1 82 ? 3.195 17.576 -4.453 1.00 97.88 82 VAL A N 1
ATOM 634 C CA . VAL A 1 82 ? 4.320 16.664 -4.199 1.00 97.88 82 VAL A CA 1
ATOM 635 C C . VAL A 1 82 ? 4.011 15.277 -4.757 1.00 97.88 82 VAL A C 1
ATOM 637 O O . VAL A 1 82 ? 4.879 14.654 -5.370 1.00 97.88 82 VAL A O 1
ATOM 640 N N . ILE A 1 83 ? 2.775 14.802 -4.580 1.00 97.62 83 ILE A N 1
ATOM 641 C CA . ILE A 1 83 ? 2.317 13.508 -5.101 1.00 97.62 83 ILE A CA 1
ATOM 642 C C . ILE A 1 83 ? 2.319 13.532 -6.633 1.00 97.62 83 ILE A C 1
ATOM 644 O O . ILE A 1 83 ? 2.883 12.633 -7.259 1.00 97.62 83 ILE A O 1
ATOM 648 N N . GLU A 1 84 ? 1.752 14.575 -7.243 1.00 97.94 84 GLU A N 1
ATOM 649 C CA . GLU A 1 84 ? 1.705 14.725 -8.700 1.00 97.94 84 GLU A CA 1
ATOM 650 C C . GLU A 1 84 ? 3.100 14.891 -9.306 1.00 97.94 84 GLU A C 1
ATOM 652 O O . GLU A 1 84 ? 3.416 14.265 -10.322 1.00 97.94 84 GLU A O 1
ATOM 657 N N . LYS A 1 85 ? 3.994 15.644 -8.650 1.00 98.31 85 LYS A N 1
ATOM 658 C CA . LYS A 1 85 ? 5.383 15.743 -9.107 1.00 98.31 85 LYS A CA 1
ATOM 659 C C . LYS A 1 85 ? 6.107 14.399 -9.023 1.00 98.31 85 LYS A C 1
ATOM 661 O O . LYS A 1 85 ? 6.841 14.064 -9.950 1.00 98.31 85 LYS A O 1
ATOM 666 N N . MET A 1 86 ? 5.873 13.607 -7.972 1.00 98.19 86 MET A N 1
ATOM 667 C CA . MET A 1 86 ? 6.455 12.265 -7.856 1.00 98.19 86 MET A CA 1
ATOM 668 C C . MET A 1 86 ? 5.941 11.339 -8.961 1.00 98.19 86 MET A C 1
ATOM 670 O O . MET A 1 86 ? 6.738 10.639 -9.583 1.00 98.19 86 MET A O 1
ATOM 674 N N . LYS A 1 87 ? 4.636 11.365 -9.266 1.00 98.12 87 LYS A N 1
ATOM 675 C CA . LYS A 1 87 ? 4.061 10.616 -10.398 1.00 98.12 87 LYS A CA 1
ATOM 676 C C . LYS A 1 87 ? 4.741 10.988 -11.718 1.00 98.12 87 LYS A C 1
ATOM 678 O O . LYS A 1 87 ? 5.146 10.091 -12.457 1.00 98.12 87 LYS A O 1
ATOM 683 N N . ALA A 1 88 ? 4.901 12.284 -11.988 1.00 98.38 88 ALA A N 1
ATOM 684 C CA . ALA A 1 88 ? 5.569 12.771 -13.193 1.00 98.38 88 ALA A CA 1
ATOM 685 C C . ALA A 1 88 ? 7.035 12.307 -13.266 1.00 98.38 88 ALA A C 1
ATOM 687 O O . ALA A 1 88 ? 7.449 11.765 -14.289 1.00 98.38 88 ALA A O 1
ATOM 688 N N . ASP A 1 89 ? 7.787 12.427 -12.166 1.00 98.50 89 ASP A N 1
ATOM 689 C CA . ASP A 1 89 ? 9.196 12.020 -12.108 1.00 98.50 89 ASP A CA 1
ATOM 690 C C . ASP A 1 89 ? 9.376 10.510 -12.327 1.00 98.50 89 ASP A C 1
ATOM 692 O O . ASP A 1 89 ? 10.273 10.086 -13.057 1.00 98.50 89 ASP A O 1
ATOM 696 N N . VAL A 1 90 ? 8.488 9.684 -11.758 1.00 98.12 90 VAL A N 1
ATOM 697 C CA . VAL A 1 90 ? 8.461 8.234 -12.018 1.00 98.12 90 VAL A CA 1
ATOM 698 C C . VAL A 1 90 ? 8.189 7.958 -13.496 1.00 98.12 90 VAL A C 1
ATOM 700 O O . VAL A 1 90 ? 8.886 7.152 -14.114 1.00 98.12 90 VAL A O 1
ATOM 703 N N . GLN A 1 91 ? 7.194 8.617 -14.092 1.00 98.00 91 GLN A N 1
ATOM 704 C CA . GLN A 1 91 ? 6.876 8.427 -15.508 1.00 98.00 91 GLN A CA 1
ATOM 705 C C . GLN A 1 91 ? 8.038 8.827 -16.422 1.00 98.00 91 GLN A C 1
ATOM 707 O O . GLN A 1 91 ? 8.316 8.114 -17.386 1.00 98.00 91 GLN A O 1
ATOM 712 N N . GLU A 1 92 ? 8.706 9.945 -16.144 1.00 98.25 92 GLU A N 1
ATOM 713 C CA . GLU A 1 92 ? 9.885 10.396 -16.887 1.00 98.25 92 GLU A CA 1
ATOM 714 C C . GLU A 1 92 ? 11.042 9.405 -16.752 1.00 98.25 92 GLU A C 1
ATOM 716 O O . GLU A 1 92 ? 11.588 8.982 -17.771 1.00 98.25 92 GLU A O 1
ATOM 721 N N . PHE A 1 93 ? 11.331 8.927 -15.537 1.00 98.25 93 PHE A N 1
ATOM 722 C CA . PHE A 1 93 ? 12.348 7.901 -15.307 1.00 98.25 93 PHE A CA 1
ATOM 723 C C . PHE A 1 93 ? 12.090 6.633 -16.137 1.00 98.25 93 PHE A C 1
ATOM 725 O O . PHE A 1 93 ? 12.979 6.155 -16.843 1.00 98.25 93 PHE A O 1
ATOM 732 N N . PHE A 1 94 ? 10.865 6.093 -16.130 1.00 97.19 94 PHE A N 1
ATOM 733 C CA . PHE A 1 94 ? 10.550 4.876 -16.895 1.00 97.19 94 PHE A CA 1
ATOM 734 C C . PHE A 1 94 ? 10.531 5.088 -18.421 1.00 97.19 94 PHE A C 1
ATOM 736 O O . PHE A 1 94 ? 10.662 4.108 -19.169 1.00 97.19 94 PHE A O 1
ATOM 743 N N . LYS A 1 95 ? 10.427 6.337 -18.898 1.00 96.81 95 LYS A N 1
ATOM 744 C CA . LYS A 1 95 ? 10.570 6.703 -20.319 1.00 96.81 95 LYS A CA 1
ATOM 745 C C . LYS A 1 95 ? 12.028 6.793 -20.778 1.00 96.81 95 LYS A C 1
ATOM 747 O O . LYS A 1 95 ? 12.258 6.746 -21.985 1.00 96.81 95 LYS A O 1
ATOM 752 N N . LEU A 1 96 ? 12.995 6.887 -19.861 1.00 97.69 96 LEU A N 1
ATOM 753 C CA . LEU A 1 96 ? 14.412 6.929 -20.221 1.00 97.69 96 LEU A CA 1
ATOM 754 C C . LEU A 1 96 ? 14.836 5.669 -21.000 1.00 97.69 96 LEU A C 1
ATOM 756 O O . LEU A 1 96 ? 14.289 4.574 -20.775 1.00 97.69 96 LEU A O 1
ATOM 760 N N . PRO A 1 97 ? 15.844 5.782 -21.887 1.00 96.50 97 PRO A N 1
ATOM 761 C CA . PRO A 1 97 ? 16.453 4.635 -22.546 1.00 96.50 97 PRO A CA 1
ATOM 762 C C . PRO A 1 97 ? 16.876 3.551 -21.549 1.00 96.50 97 PRO A C 1
ATOM 764 O O . PRO A 1 97 ? 17.376 3.837 -20.462 1.00 96.50 97 PRO A O 1
ATOM 767 N N . LEU A 1 98 ? 16.738 2.277 -21.934 1.00 95.06 98 LEU A N 1
ATOM 768 C CA . LEU A 1 98 ? 17.088 1.147 -21.060 1.00 95.06 98 LEU A CA 1
ATOM 769 C C . LEU A 1 98 ? 18.526 1.241 -20.527 1.00 95.06 98 LEU A C 1
ATOM 771 O O . LEU A 1 98 ? 18.773 0.920 -19.370 1.00 95.06 98 LEU A O 1
ATOM 775 N N . LYS A 1 99 ? 19.467 1.713 -21.354 1.00 95.75 99 LYS A N 1
ATOM 776 C CA . LYS A 1 99 ? 20.865 1.915 -20.951 1.00 95.75 99 LYS A CA 1
ATOM 777 C C . LYS A 1 99 ? 20.992 2.870 -19.758 1.00 95.75 99 LYS A C 1
ATOM 779 O O . LYS A 1 99 ? 21.806 2.614 -18.879 1.00 95.75 99 LYS A O 1
ATOM 784 N N . GLU A 1 100 ? 20.196 3.934 -19.728 1.00 96.75 100 GLU A N 1
ATOM 785 C CA . GLU A 1 100 ? 20.206 4.927 -18.651 1.00 96.75 100 GLU A CA 1
ATOM 786 C C . GLU A 1 100 ? 19.558 4.367 -17.384 1.00 96.75 100 GLU A C 1
ATOM 788 O O . GLU A 1 100 ? 20.143 4.458 -16.310 1.00 96.75 100 GLU A O 1
ATOM 793 N N . LYS A 1 101 ? 18.424 3.664 -17.504 1.00 96.38 101 LYS A N 1
ATOM 794 C CA . LYS A 1 101 ? 17.800 2.977 -16.355 1.00 96.38 101 LYS A CA 1
ATOM 795 C C . LYS A 1 101 ? 18.705 1.896 -15.759 1.00 96.38 101 LYS A C 1
ATOM 797 O O . LYS A 1 101 ? 18.796 1.759 -14.542 1.00 96.38 101 LYS A O 1
ATOM 802 N N . ASN A 1 102 ? 19.440 1.172 -16.604 1.00 95.19 102 ASN A N 1
ATOM 803 C CA . ASN A 1 102 ? 20.393 0.147 -16.175 1.00 95.19 102 ASN A CA 1
ATOM 804 C C . ASN A 1 102 ? 21.619 0.711 -15.438 1.00 95.19 102 ASN A C 1
ATOM 806 O O . ASN A 1 102 ? 22.314 -0.060 -14.777 1.00 95.19 102 ASN A O 1
ATOM 810 N N . ALA A 1 103 ? 21.877 2.025 -15.481 1.00 96.25 103 ALA A N 1
ATOM 811 C CA . ALA A 1 103 ? 22.885 2.641 -14.614 1.00 96.25 103 ALA A CA 1
ATOM 812 C C . ALA A 1 103 ? 22.536 2.469 -13.122 1.00 96.25 103 ALA A C 1
ATOM 814 O O . ALA A 1 103 ? 23.429 2.355 -12.283 1.00 96.25 103 ALA A O 1
ATOM 815 N N . TYR A 1 104 ? 21.240 2.350 -12.814 1.00 96.31 104 TYR A N 1
ATOM 816 C CA . TYR A 1 104 ? 20.695 2.139 -11.473 1.00 96.31 104 TYR A CA 1
ATOM 817 C C . TYR A 1 104 ? 20.330 0.674 -11.214 1.00 96.31 104 TYR A C 1
ATOM 819 O O . TYR A 1 104 ? 19.607 0.380 -10.262 1.00 96.31 104 TYR A O 1
ATOM 827 N N . ALA A 1 105 ? 20.788 -0.254 -12.064 1.00 93.31 105 ALA A N 1
ATOM 828 C CA . ALA A 1 105 ? 20.469 -1.668 -11.937 1.00 93.31 105 ALA A CA 1
ATOM 829 C C . ALA A 1 105 ? 20.899 -2.221 -10.579 1.00 93.31 105 ALA A C 1
ATOM 831 O O . ALA A 1 105 ? 21.939 -1.849 -10.017 1.00 93.31 105 ALA A O 1
ATOM 832 N N . LYS A 1 106 ? 20.092 -3.151 -10.073 1.00 89.56 106 LYS A N 1
ATOM 833 C CA . LYS A 1 106 ? 20.396 -3.841 -8.829 1.00 89.56 106 LYS A CA 1
ATOM 834 C C . LYS A 1 106 ? 21.752 -4.543 -8.884 1.00 89.56 106 LYS A C 1
ATOM 836 O O . LYS A 1 106 ? 22.166 -5.078 -9.912 1.00 89.56 106 LYS A O 1
ATOM 841 N N . LEU A 1 107 ? 22.404 -4.613 -7.729 1.00 86.25 107 LEU A N 1
ATOM 842 C CA . LEU A 1 107 ? 23.599 -5.429 -7.548 1.00 86.25 107 LEU A CA 1
ATOM 843 C C . LEU A 1 107 ? 23.258 -6.905 -7.291 1.00 86.25 107 LEU A C 1
ATOM 845 O O . LEU A 1 107 ? 22.192 -7.201 -6.742 1.00 86.25 107 LEU A O 1
ATOM 849 N N . PRO A 1 108 ? 24.179 -7.840 -7.601 1.00 79.38 108 PRO A N 1
ATOM 850 C CA . PRO A 1 108 ? 24.065 -9.218 -7.139 1.00 79.38 108 PRO A CA 1
ATOM 851 C C . PRO A 1 108 ? 23.863 -9.262 -5.621 1.00 79.38 108 PRO A C 1
ATOM 853 O O . PRO A 1 108 ? 24.589 -8.604 -4.879 1.00 79.38 108 PRO A O 1
ATOM 856 N N . ASN A 1 109 ? 22.881 -10.043 -5.164 1.00 72.50 109 ASN A N 1
ATOM 857 C CA . ASN A 1 109 ? 22.464 -10.154 -3.755 1.00 72.50 109 ASN A CA 1
ATOM 858 C C . ASN A 1 109 ? 21.850 -8.882 -3.131 1.00 72.50 109 ASN A C 1
ATOM 860 O O . ASN A 1 109 ? 21.564 -8.885 -1.937 1.00 72.50 109 ASN A O 1
ATOM 864 N N . GLY A 1 110 ? 21.635 -7.812 -3.903 1.00 78.94 110 GLY A N 1
ATOM 865 C CA . GLY A 1 110 ? 20.958 -6.598 -3.447 1.00 78.94 110 GLY A CA 1
ATOM 866 C C . GLY A 1 110 ? 19.448 -6.622 -3.700 1.00 78.94 110 GLY A C 1
ATOM 867 O O . GLY A 1 110 ? 18.960 -7.310 -4.603 1.00 78.94 110 GLY A O 1
ATOM 868 N N . VAL A 1 111 ? 18.711 -5.833 -2.915 1.00 82.81 111 VAL A N 1
ATOM 869 C CA . VAL A 1 111 ? 17.262 -5.602 -3.086 1.00 82.81 111 VAL A CA 1
ATOM 870 C C . VAL A 1 111 ? 16.943 -4.221 -3.663 1.00 82.81 111 VAL A C 1
ATOM 872 O O . VAL A 1 111 ? 15.899 -4.066 -4.290 1.00 82.81 111 VAL A O 1
ATOM 875 N N . GLU A 1 112 ? 17.846 -3.250 -3.498 1.00 93.06 112 GLU A N 1
ATOM 876 C CA . GLU A 1 112 ? 17.736 -1.905 -4.071 1.00 93.06 112 GLU A CA 1
ATOM 877 C C . GLU A 1 112 ? 18.241 -1.837 -5.511 1.00 93.06 112 GLU A C 1
ATOM 879 O O . GLU A 1 112 ? 19.191 -2.531 -5.889 1.00 93.06 112 GLU A O 1
ATOM 884 N N . GLY A 1 113 ? 17.624 -0.949 -6.290 1.00 94.81 113 GLY A N 1
ATOM 885 C CA . GLY A 1 113 ? 17.963 -0.678 -7.681 1.00 94.81 113 GLY A CA 1
ATOM 886 C C . GLY A 1 113 ? 16.847 -1.034 -8.658 1.00 94.81 113 GLY A C 1
ATOM 887 O O . GLY A 1 113 ? 15.710 -1.333 -8.289 1.00 94.81 113 GLY A O 1
ATOM 888 N N . TYR A 1 114 ? 17.157 -0.900 -9.943 1.00 95.44 114 TYR A N 1
ATOM 889 C CA . TYR A 1 114 ? 16.271 -1.182 -11.069 1.00 95.44 114 TYR A CA 1
ATOM 890 C C . TYR A 1 114 ? 16.381 -2.648 -11.505 1.00 95.44 114 TYR A C 1
ATOM 892 O O . TYR A 1 114 ? 17.486 -3.174 -11.664 1.00 95.44 114 TYR A O 1
ATOM 900 N N . GLY A 1 115 ? 15.237 -3.299 -11.709 1.00 89.25 115 GLY A N 1
ATOM 901 C CA . GLY A 1 115 ? 15.129 -4.705 -12.106 1.00 89.25 115 GLY A CA 1
ATOM 902 C C . GLY A 1 115 ? 14.297 -5.534 -11.126 1.00 89.25 115 GLY A C 1
ATOM 903 O O . GLY A 1 115 ? 13.897 -5.055 -10.070 1.00 89.25 115 GLY A O 1
ATOM 904 N N . GLN A 1 116 ? 14.016 -6.791 -11.475 1.00 83.75 116 GLN A N 1
ATOM 905 C CA . GLN A 1 116 ? 13.157 -7.653 -10.655 1.00 83.75 116 GLN A CA 1
ATOM 906 C C . GLN A 1 116 ? 13.834 -8.100 -9.345 1.00 83.75 116 GLN A C 1
ATOM 908 O O . GLN A 1 116 ? 15.054 -8.293 -9.269 1.00 83.75 116 GLN A O 1
ATOM 913 N N . ASN A 1 117 ? 13.023 -8.285 -8.300 1.00 73.44 117 ASN A N 1
ATOM 914 C CA . ASN A 1 117 ? 13.448 -8.839 -7.014 1.00 73.44 117 ASN A CA 1
ATOM 915 C C . ASN A 1 117 ? 13.218 -10.356 -6.931 1.00 73.44 117 ASN A C 1
ATOM 917 O O . ASN A 1 117 ? 12.313 -10.889 -7.560 1.00 73.44 117 ASN A O 1
ATOM 921 N N . PHE A 1 118 ? 14.057 -11.027 -6.131 1.00 68.06 118 PHE A N 1
ATOM 922 C CA . PHE A 1 118 ? 13.905 -12.432 -5.724 1.00 68.06 118 PHE A CA 1
ATOM 923 C C . PHE A 1 118 ? 13.863 -13.478 -6.856 1.00 68.06 118 PHE A C 1
ATOM 925 O O . PHE A 1 118 ? 13.125 -14.456 -6.755 1.00 68.06 118 PHE A O 1
ATOM 932 N N . VAL A 1 119 ? 14.674 -13.322 -7.911 1.00 76.69 119 VAL A N 1
ATOM 933 C CA . VAL A 1 119 ? 14.823 -14.364 -8.947 1.00 76.69 119 VAL A CA 1
ATOM 934 C C . VAL A 1 119 ? 15.906 -15.363 -8.541 1.00 76.69 119 VAL A C 1
ATOM 936 O O . VAL A 1 119 ? 17.091 -15.089 -8.698 1.00 76.69 119 VAL A O 1
ATOM 939 N N . VAL A 1 120 ? 15.518 -16.524 -8.021 1.00 75.81 120 VAL A N 1
ATOM 940 C CA . VAL A 1 120 ? 16.432 -17.497 -7.397 1.00 75.81 120 VAL A CA 1
ATOM 941 C C . VAL A 1 120 ? 16.671 -18.763 -8.226 1.00 75.81 120 VAL A C 1
ATOM 943 O O . VAL A 1 120 ? 17.573 -19.531 -7.898 1.00 75.81 120 VAL A O 1
ATOM 946 N N . SER A 1 121 ? 15.904 -18.995 -9.299 1.00 79.38 121 SER A N 1
ATOM 947 C CA . SER A 1 121 ? 16.105 -20.138 -10.204 1.00 79.38 121 SER A CA 1
ATOM 948 C C . SER A 1 121 ? 15.716 -19.838 -11.657 1.00 79.38 121 SER A C 1
ATOM 950 O O . SER A 1 121 ? 14.995 -18.877 -11.939 1.00 79.38 121 SER A O 1
ATOM 952 N N . GLU A 1 122 ? 16.203 -20.659 -12.594 1.00 83.12 122 GLU A N 1
ATOM 953 C CA . GLU A 1 122 ? 15.863 -20.561 -14.024 1.00 83.12 122 GLU A CA 1
ATOM 954 C C . GLU A 1 122 ? 14.428 -21.018 -14.329 1.00 83.12 122 GLU A C 1
ATOM 956 O O . GLU A 1 122 ? 13.795 -20.502 -15.247 1.00 83.12 122 GLU A O 1
ATOM 961 N N . ASP A 1 123 ? 13.878 -21.916 -13.510 1.00 84.06 123 ASP A N 1
ATOM 962 C CA . ASP A 1 123 ? 12.512 -22.431 -13.666 1.00 84.06 123 ASP A CA 1
ATOM 963 C C . ASP A 1 123 ? 11.458 -21.546 -12.981 1.00 84.06 123 ASP A C 1
ATOM 965 O O . ASP A 1 123 ? 10.252 -21.754 -13.137 1.00 84.06 123 ASP A O 1
ATOM 969 N N . GLN A 1 124 ? 11.898 -20.539 -12.217 1.00 86.12 124 GLN A N 1
ATOM 970 C CA . GLN A 1 124 ? 11.005 -19.635 -11.508 1.00 86.12 124 GLN A CA 1
ATOM 971 C C . GLN A 1 124 ? 10.131 -18.847 -12.482 1.00 86.12 124 GLN A C 1
ATOM 973 O O . GLN A 1 124 ? 10.608 -18.236 -13.450 1.00 86.12 124 GLN A O 1
ATOM 978 N N . LYS A 1 125 ? 8.844 -18.809 -12.142 1.00 91.00 125 LYS A N 1
ATOM 979 C CA . LYS A 1 125 ? 7.843 -17.971 -12.781 1.00 91.00 125 LYS A CA 1
ATOM 980 C C . LYS A 1 125 ? 8.082 -16.493 -12.452 1.00 91.00 125 LYS A C 1
ATOM 982 O O . LYS A 1 125 ? 8.264 -16.132 -11.295 1.00 91.00 125 LYS A O 1
ATOM 987 N N . LEU A 1 126 ? 8.111 -15.655 -13.485 1.00 92.25 126 LEU A N 1
ATOM 988 C CA . LEU A 1 126 ? 8.459 -14.234 -13.415 1.00 92.25 126 LEU A CA 1
ATOM 989 C C . LEU A 1 126 ? 7.236 -13.350 -13.609 1.00 92.25 126 LEU A C 1
ATOM 991 O O . LEU A 1 126 ? 6.282 -13.738 -14.286 1.00 92.25 126 LEU A O 1
ATOM 995 N N . ASP A 1 127 ? 7.269 -12.169 -13.014 1.00 92.88 127 ASP A N 1
ATOM 996 C CA . ASP A 1 127 ? 6.208 -11.175 -13.132 1.00 92.88 127 ASP A CA 1
ATOM 997 C C . ASP A 1 127 ? 6.388 -10.335 -14.400 1.00 92.88 127 ASP A C 1
ATOM 999 O O . ASP A 1 127 ? 7.511 -10.027 -14.807 1.00 92.88 127 ASP A O 1
ATOM 1003 N N . TRP A 1 128 ? 5.279 -9.950 -15.035 1.00 94.31 128 TRP A N 1
ATOM 1004 C CA . TRP A 1 128 ? 5.261 -9.057 -16.195 1.00 94.31 128 TRP A CA 1
ATOM 1005 C C . TRP A 1 128 ? 5.354 -7.593 -15.751 1.00 94.31 128 TRP A C 1
ATOM 1007 O O . TRP A 1 128 ? 4.452 -6.781 -15.963 1.00 94.31 128 TRP A O 1
ATOM 1017 N N . ALA A 1 129 ? 6.458 -7.274 -15.084 1.00 94.31 129 ALA A N 1
ATOM 1018 C CA . ALA A 1 129 ? 6.744 -5.947 -14.574 1.00 94.31 129 ALA A CA 1
ATOM 1019 C C . ALA A 1 129 ? 8.245 -5.679 -14.519 1.00 94.31 129 ALA A C 1
ATOM 1021 O O . ALA A 1 129 ? 9.062 -6.583 -14.320 1.00 94.31 129 ALA A O 1
ATOM 1022 N N . ASP A 1 130 ? 8.580 -4.400 -14.609 1.00 94.69 130 ASP A N 1
ATOM 1023 C CA . ASP A 1 130 ? 9.844 -3.872 -14.125 1.00 94.69 130 ASP A CA 1
ATOM 1024 C C . ASP A 1 130 ? 9.589 -3.076 -12.847 1.00 94.69 130 ASP A C 1
ATOM 1026 O O . ASP A 1 130 ? 8.507 -2.521 -12.641 1.00 94.69 130 ASP A O 1
ATOM 1030 N N . MET A 1 131 ? 10.591 -3.001 -11.979 1.00 94.38 131 MET A N 1
ATOM 1031 C CA . MET A 1 131 ? 10.482 -2.235 -10.746 1.00 94.38 131 MET A CA 1
ATOM 1032 C C . MET A 1 131 ? 11.765 -1.481 -10.431 1.00 94.38 131 MET A C 1
ATOM 1034 O O . MET A 1 131 ? 12.855 -1.861 -10.863 1.00 94.38 131 MET A O 1
ATOM 1038 N N . HIS A 1 132 ? 11.616 -0.419 -9.652 1.00 96.69 132 HIS A N 1
ATOM 1039 C CA . HIS A 1 132 ? 12.714 0.287 -9.021 1.00 96.69 132 HIS A CA 1
ATOM 1040 C C . HIS A 1 132 ? 12.442 0.366 -7.519 1.00 96.69 132 HIS A C 1
ATOM 1042 O O . HIS A 1 132 ? 11.401 0.879 -7.105 1.00 96.69 132 HIS A O 1
ATOM 1048 N N . PHE A 1 133 ? 13.334 -0.208 -6.715 1.00 95.44 133 PHE A N 1
ATOM 1049 C CA . PHE A 1 133 ? 13.200 -0.265 -5.260 1.00 95.44 133 PHE A CA 1
ATOM 1050 C C . PHE A 1 133 ? 14.294 0.557 -4.601 1.00 95.44 133 PHE A C 1
ATOM 1052 O O . PHE A 1 133 ? 15.471 0.359 -4.904 1.00 95.44 133 PHE A O 1
ATOM 1059 N N . LEU A 1 134 ? 13.902 1.455 -3.702 1.00 96.56 134 LEU A N 1
ATOM 1060 C CA . LEU A 1 134 ? 14.806 2.363 -3.007 1.00 96.56 134 LEU A CA 1
ATOM 1061 C C . LEU A 1 134 ? 14.477 2.380 -1.520 1.00 96.56 134 LEU A C 1
ATOM 1063 O O . LEU A 1 134 ? 13.316 2.559 -1.149 1.00 96.56 134 LEU A O 1
ATOM 1067 N N . GLN A 1 135 ? 15.496 2.281 -0.674 1.00 94.62 135 GLN A N 1
ATOM 1068 C CA . GLN A 1 135 ? 15.376 2.666 0.723 1.00 94.62 135 GLN A CA 1
ATOM 1069 C C . GLN A 1 135 ? 15.301 4.197 0.791 1.00 94.62 135 GLN A C 1
ATOM 1071 O O . GLN A 1 135 ? 16.226 4.896 0.367 1.00 94.62 135 GLN A O 1
ATOM 1076 N N . SER A 1 136 ? 14.193 4.734 1.304 1.00 94.69 136 SER A N 1
ATOM 1077 C CA . SER A 1 136 ? 13.982 6.178 1.446 1.00 94.69 136 SER A CA 1
ATOM 1078 C C . SER A 1 136 ? 14.347 6.695 2.834 1.00 94.69 136 SER A C 1
ATOM 1080 O O . SER A 1 136 ? 14.827 7.827 2.950 1.00 94.69 136 SER A O 1
ATOM 1082 N N . LEU A 1 137 ? 14.169 5.889 3.883 1.00 92.69 137 LEU A N 1
ATOM 1083 C CA . LEU A 1 137 ? 14.512 6.247 5.261 1.00 92.69 137 LEU A CA 1
ATOM 1084 C C . LEU A 1 137 ? 15.070 5.056 6.048 1.00 92.69 137 LEU A C 1
ATOM 1086 O O . LEU A 1 137 ? 14.669 3.930 5.769 1.00 92.69 137 LEU A O 1
ATOM 1090 N N . PRO A 1 138 ? 15.923 5.289 7.061 1.00 91.62 138 PRO A N 1
ATOM 1091 C CA . PRO A 1 138 ? 16.473 6.588 7.458 1.00 91.62 138 PRO A CA 1
ATOM 1092 C C . PRO A 1 138 ? 17.464 7.139 6.421 1.00 91.62 138 PRO A C 1
ATOM 1094 O O . PRO A 1 138 ? 18.028 6.401 5.616 1.00 91.62 138 PRO A O 1
ATOM 1097 N N . ALA A 1 139 ? 17.697 8.457 6.433 1.00 92.12 139 ALA A N 1
ATOM 1098 C CA . ALA A 1 139 ? 18.575 9.107 5.455 1.00 92.12 139 ALA A CA 1
ATOM 1099 C C . ALA A 1 139 ? 20.015 8.556 5.461 1.00 92.12 139 ALA A C 1
ATOM 1101 O O . ALA A 1 139 ? 20.665 8.528 4.420 1.00 92.12 139 ALA A O 1
ATOM 1102 N N . SER A 1 140 ? 20.487 8.074 6.615 1.00 91.94 140 SER A N 1
ATOM 1103 C CA . SER A 1 140 ? 21.802 7.447 6.792 1.00 91.94 140 SER A CA 1
ATOM 1104 C C . SER A 1 140 ? 21.958 6.098 6.087 1.00 91.94 140 SER A C 1
ATOM 1106 O O . SER A 1 140 ? 23.085 5.675 5.855 1.00 91.94 140 SER A O 1
ATOM 1108 N N . GLU A 1 141 ? 20.855 5.419 5.764 1.00 90.31 141 GLU A N 1
ATOM 1109 C CA . GLU A 1 141 ? 20.856 4.119 5.078 1.00 90.31 141 GLU A CA 1
ATOM 1110 C C . GLU A 1 141 ? 20.633 4.254 3.562 1.00 90.31 141 GLU A C 1
ATOM 1112 O O . GLU A 1 141 ? 20.671 3.260 2.842 1.00 90.31 141 GLU A O 1
ATOM 1117 N N . ARG A 1 142 ? 20.434 5.477 3.048 1.00 94.50 142 ARG A N 1
ATOM 1118 C CA . ARG A 1 142 ? 20.215 5.713 1.615 1.00 94.50 142 ARG A CA 1
ATOM 1119 C C . ARG A 1 142 ? 21.471 5.394 0.812 1.00 94.50 142 ARG A C 1
ATOM 1121 O O . ARG A 1 142 ? 22.526 5.998 1.012 1.00 94.50 142 ARG A O 1
ATOM 1128 N N . ASN A 1 143 ? 21.328 4.537 -0.192 1.00 95.50 143 ASN A N 1
ATOM 1129 C CA . ASN A 1 143 ? 22.378 4.301 -1.171 1.00 95.50 143 ASN A CA 1
ATOM 1130 C C . ASN A 1 143 ? 22.130 5.108 -2.454 1.00 95.50 143 ASN A C 1
ATOM 1132 O O . ASN A 1 143 ? 21.422 4.677 -3.367 1.00 95.50 143 ASN A O 1
ATOM 1136 N N . MET A 1 144 ? 22.765 6.281 -2.545 1.00 96.19 144 MET A N 1
ATOM 1137 C CA . MET A 1 144 ? 22.557 7.235 -3.645 1.00 96.19 144 MET A CA 1
ATOM 1138 C C . MET A 1 144 ? 22.941 6.701 -5.029 1.00 96.19 144 MET A C 1
ATOM 1140 O O . MET A 1 144 ? 22.491 7.254 -6.029 1.00 96.19 144 MET A O 1
ATOM 1144 N N . ARG A 1 145 ? 23.705 5.601 -5.112 1.00 96.12 145 ARG A N 1
ATOM 1145 C CA . ARG A 1 145 ? 23.969 4.906 -6.379 1.00 96.12 145 ARG A CA 1
ATOM 1146 C C . ARG A 1 145 ? 22.678 4.500 -7.085 1.00 96.12 145 ARG A C 1
ATOM 1148 O O . ARG A 1 145 ? 22.638 4.506 -8.309 1.00 96.12 145 ARG A O 1
ATOM 1155 N N . PHE A 1 146 ? 21.665 4.086 -6.328 1.00 97.25 146 PHE A N 1
ATOM 1156 C CA . PHE A 1 146 ? 20.407 3.617 -6.897 1.00 97.25 146 PHE A CA 1
ATOM 1157 C C . PHE A 1 146 ? 19.423 4.753 -7.148 1.00 97.25 146 PHE A C 1
ATOM 1159 O O . PHE A 1 146 ? 18.460 4.534 -7.860 1.00 97.25 146 PHE A O 1
ATOM 1166 N N . TRP A 1 147 ? 19.663 5.951 -6.610 1.00 97.69 147 TRP A N 1
ATOM 1167 C CA . TRP A 1 147 ? 18.758 7.087 -6.740 1.00 97.69 147 TRP A CA 1
ATOM 1168 C C . TRP A 1 147 ? 18.981 7.803 -8.082 1.00 97.69 147 TRP A C 1
ATOM 1170 O O . TRP A 1 147 ? 20.057 8.387 -8.260 1.00 97.69 147 TRP A O 1
ATOM 1180 N N . PRO A 1 148 ? 17.987 7.826 -8.991 1.00 97.31 148 PRO A N 1
ATOM 1181 C CA . PRO A 1 148 ? 18.095 8.457 -10.301 1.00 97.31 148 PRO A CA 1
ATOM 1182 C C . PRO A 1 148 ? 18.533 9.919 -10.249 1.00 97.31 148 PRO A C 1
ATOM 1184 O O . PRO A 1 148 ? 18.046 10.690 -9.425 1.00 97.31 148 PRO A O 1
ATOM 1187 N N . GLU A 1 149 ? 19.454 10.294 -11.134 1.00 96.00 149 GLU A N 1
ATOM 1188 C CA . GLU A 1 149 ? 19.813 11.695 -11.405 1.00 96.00 149 GLU A CA 1
ATOM 1189 C C . GLU A 1 149 ? 18.922 12.314 -12.471 1.00 96.00 149 GLU A C 1
ATOM 1191 O O . GLU A 1 149 ? 18.776 13.529 -12.499 1.00 96.00 149 GLU A O 1
ATOM 1196 N N . GLU A 1 150 ? 18.297 11.475 -13.298 1.00 95.31 150 GLU A N 1
ATOM 1197 C CA . GLU A 1 150 ? 17.317 11.887 -14.289 1.00 95.31 150 GLU A CA 1
ATOM 1198 C C . GLU A 1 150 ? 15.952 11.244 -13.994 1.00 95.31 150 GLU A C 1
ATOM 1200 O O . GLU A 1 150 ? 15.888 10.029 -13.772 1.00 95.31 150 GLU A O 1
ATOM 1205 N N . PRO A 1 151 ? 14.860 12.028 -13.991 1.00 97.50 151 PRO A N 1
ATOM 1206 C CA . PRO A 1 151 ? 14.841 13.484 -14.180 1.00 97.50 151 PRO A CA 1
ATOM 1207 C C . PRO A 1 151 ? 15.540 14.237 -13.034 1.00 97.50 151 PRO A C 1
ATOM 1209 O O . PRO A 1 151 ? 15.482 13.804 -11.885 1.00 97.50 151 PRO A O 1
ATOM 1212 N N . THR A 1 152 ? 16.172 15.380 -13.327 1.00 97.50 152 THR A N 1
ATOM 1213 C CA . THR A 1 152 ? 16.931 16.187 -12.335 1.00 97.50 152 THR A CA 1
ATOM 1214 C C . THR A 1 152 ? 16.181 16.511 -11.035 1.00 97.50 152 THR A C 1
ATOM 1216 O O . THR A 1 152 ? 16.802 16.696 -9.986 1.00 97.50 152 THR A O 1
ATOM 1219 N N . SER A 1 153 ? 14.846 16.550 -11.059 1.00 98.00 153 SER A N 1
ATOM 1220 C CA . SER A 1 153 ? 14.011 16.746 -9.868 1.00 98.00 153 SER A CA 1
ATOM 1221 C C . SER A 1 153 ? 13.835 15.502 -8.994 1.00 98.00 153 SER A C 1
ATOM 1223 O O . SER A 1 153 ? 13.513 15.654 -7.816 1.00 98.00 153 SER A O 1
ATOM 1225 N N . PHE A 1 154 ? 14.076 14.296 -9.519 1.00 98.31 154 PHE A N 1
ATOM 1226 C CA . PHE A 1 154 ? 13.669 13.023 -8.918 1.00 98.31 154 PHE A CA 1
ATOM 1227 C C . PHE A 1 154 ? 14.091 12.888 -7.455 1.00 98.31 154 PHE A C 1
ATOM 1229 O O . PHE A 1 154 ? 13.260 12.608 -6.594 1.00 98.31 154 PHE A O 1
ATOM 1236 N N . ARG A 1 155 ? 15.375 13.117 -7.144 1.00 97.81 155 ARG A N 1
ATOM 1237 C CA . ARG A 1 155 ? 15.901 12.948 -5.776 1.00 97.81 155 ARG A CA 1
ATOM 1238 C C . ARG A 1 155 ? 15.222 13.893 -4.784 1.00 97.81 155 ARG A C 1
ATOM 1240 O O . ARG A 1 155 ? 14.811 13.463 -3.709 1.00 97.81 155 ARG A O 1
ATOM 1247 N N . GLY A 1 156 ? 15.080 15.165 -5.162 1.00 97.94 156 GLY A N 1
ATOM 1248 C CA . GLY A 1 156 ? 14.443 16.179 -4.321 1.00 97.94 156 GLY A CA 1
ATOM 1249 C C . GLY A 1 156 ? 12.940 15.943 -4.155 1.00 97.94 156 GLY A C 1
ATOM 1250 O O . GLY A 1 156 ? 12.400 16.147 -3.067 1.00 97.94 156 GLY A O 1
ATOM 1251 N N . THR A 1 157 ? 12.264 15.480 -5.208 1.00 98.19 157 THR A N 1
ATOM 1252 C CA . THR A 1 157 ? 10.848 15.098 -5.152 1.00 98.19 157 THR A CA 1
ATOM 1253 C C . THR A 1 157 ? 10.640 13.879 -4.259 1.00 98.19 157 THR A C 1
ATOM 1255 O O . THR A 1 157 ? 9.779 13.923 -3.383 1.00 98.19 157 THR 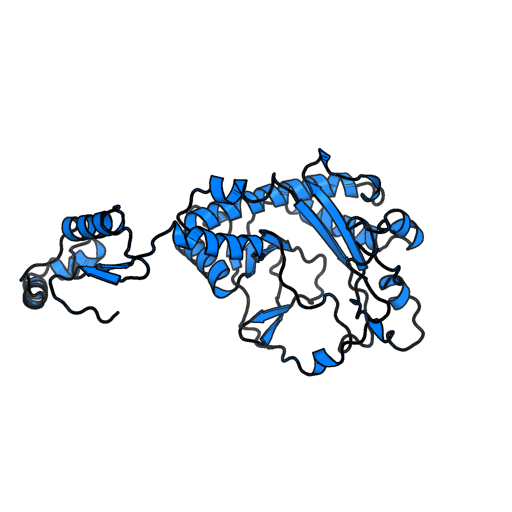A O 1
ATOM 1258 N N . LEU A 1 158 ? 11.447 12.824 -4.421 1.00 98.19 158 LEU A N 1
ATOM 1259 C CA . LEU A 1 158 ? 11.349 11.594 -3.633 1.00 98.19 158 LEU A CA 1
ATOM 1260 C C . LEU A 1 158 ? 11.567 11.854 -2.141 1.00 98.19 158 LEU A C 1
ATOM 1262 O O . LEU A 1 158 ? 10.858 11.289 -1.314 1.00 98.19 158 LEU A O 1
ATOM 1266 N N . GLU A 1 159 ? 12.499 12.738 -1.787 1.00 97.25 159 GLU A N 1
ATOM 1267 C CA . GLU A 1 159 ? 12.704 13.134 -0.395 1.00 97.25 159 GLU A CA 1
ATOM 1268 C C . GLU A 1 159 ? 11.471 13.829 0.198 1.00 97.25 159 GLU A C 1
ATOM 1270 O O . GLU A 1 159 ? 10.996 13.435 1.263 1.00 97.25 159 GLU A O 1
ATOM 1275 N N . LYS A 1 160 ? 10.902 14.818 -0.504 1.00 98.06 160 LYS A N 1
ATOM 1276 C CA . LYS A 1 160 ? 9.676 15.499 -0.053 1.00 98.06 160 LYS A CA 1
ATOM 1277 C C . LYS A 1 160 ? 8.502 14.528 0.054 1.00 98.06 160 LYS A C 1
ATOM 1279 O O . LYS A 1 160 ? 7.800 14.523 1.061 1.00 98.06 160 LYS A O 1
ATOM 1284 N N . TYR A 1 161 ? 8.322 13.684 -0.958 1.00 98.25 161 TYR A N 1
ATOM 1285 C CA . TYR A 1 161 ? 7.268 12.675 -1.013 1.00 98.25 161 TYR A CA 1
ATOM 1286 C C . TYR A 1 161 ? 7.381 11.665 0.137 1.00 98.25 161 TYR A C 1
ATOM 1288 O O . TYR A 1 161 ? 6.400 11.403 0.830 1.00 98.25 161 TYR A O 1
ATOM 1296 N N . SER A 1 162 ? 8.591 11.163 0.399 1.00 96.75 162 SER A N 1
ATOM 1297 C CA . SER A 1 162 ? 8.898 10.272 1.523 1.00 96.75 162 SER A CA 1
ATOM 1298 C C . SER A 1 162 ? 8.489 10.887 2.865 1.00 96.75 162 SER A C 1
ATOM 1300 O O . SER A 1 162 ? 7.803 10.234 3.654 1.00 96.75 162 SER A O 1
ATOM 1302 N N . LEU A 1 163 ? 8.839 12.156 3.101 1.00 95.19 163 LEU A N 1
ATOM 1303 C CA . LEU A 1 163 ? 8.498 12.861 4.339 1.00 95.19 163 LEU A CA 1
ATOM 1304 C C . LEU A 1 163 ? 6.989 13.088 4.498 1.00 95.19 163 LEU A C 1
ATOM 1306 O O . LEU A 1 163 ? 6.474 12.954 5.607 1.00 95.19 163 LEU A O 1
ATOM 1310 N N . GLU A 1 164 ? 6.270 13.408 3.419 1.00 96.69 164 GLU A N 1
ATOM 1311 C CA . GLU A 1 164 ? 4.806 13.515 3.448 1.00 96.69 164 GLU A CA 1
ATOM 1312 C C . GLU A 1 164 ? 4.154 12.169 3.798 1.00 96.69 164 GLU A C 1
ATOM 1314 O O . GLU A 1 164 ? 3.311 12.109 4.695 1.00 96.69 164 GLU A O 1
ATOM 1319 N N . LEU A 1 165 ? 4.599 11.070 3.179 1.00 95.19 165 LEU A N 1
ATOM 1320 C CA . LEU A 1 165 ? 4.092 9.729 3.484 1.00 95.19 165 LEU A CA 1
ATOM 1321 C C . LEU A 1 165 ? 4.333 9.323 4.941 1.00 95.19 165 LEU A C 1
ATOM 1323 O O . LEU A 1 165 ? 3.442 8.740 5.550 1.00 95.19 165 LEU A O 1
ATOM 1327 N N . VAL A 1 166 ? 5.493 9.659 5.518 1.00 93.06 166 VAL A N 1
ATOM 1328 C CA . VAL A 1 166 ? 5.780 9.372 6.935 1.00 93.06 166 VAL A CA 1
ATOM 1329 C C . VAL A 1 166 ? 4.836 10.118 7.872 1.00 93.06 166 VAL A C 1
ATOM 1331 O O . VAL A 1 166 ? 4.388 9.557 8.872 1.00 93.06 166 VAL A O 1
ATOM 1334 N N . LYS A 1 167 ? 4.498 11.379 7.572 1.00 93.19 167 LYS A N 1
ATOM 1335 C CA . LYS A 1 167 ? 3.517 12.129 8.375 1.00 93.19 167 LYS A CA 1
ATOM 1336 C C . LYS A 1 167 ? 2.160 11.427 8.355 1.00 93.19 167 LYS A C 1
ATOM 1338 O O . LYS A 1 167 ? 1.552 11.248 9.412 1.00 93.19 167 LYS A O 1
ATOM 1343 N N . VAL A 1 168 ? 1.715 11.005 7.168 1.00 95.81 168 VAL A N 1
ATOM 1344 C CA . VAL A 1 168 ? 0.441 10.299 6.988 1.00 95.81 168 VAL A CA 1
ATOM 1345 C C . VAL A 1 168 ? 0.455 8.959 7.723 1.00 95.81 168 VAL A C 1
ATOM 1347 O O . VAL A 1 168 ? -0.442 8.701 8.527 1.00 95.81 168 VAL A O 1
ATOM 1350 N N . SER A 1 169 ? 1.483 8.131 7.512 1.00 93.62 169 SER A N 1
ATOM 1351 C CA . SER A 1 169 ? 1.588 6.806 8.129 1.00 93.62 169 SER A CA 1
ATOM 1352 C C . SER A 1 169 ? 1.669 6.888 9.651 1.00 93.62 169 SER A C 1
ATOM 1354 O O . SER A 1 169 ? 0.960 6.157 10.333 1.00 93.62 169 SER A O 1
ATOM 1356 N N . ASN A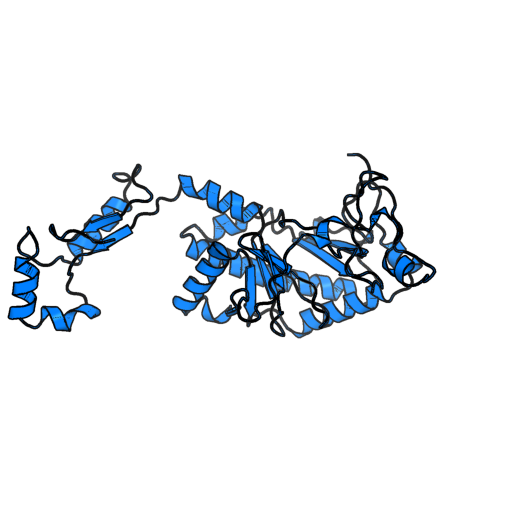 1 170 ? 2.460 7.814 10.204 1.00 91.12 170 ASN A N 1
ATOM 1357 C CA . ASN A 1 170 ? 2.569 7.986 11.654 1.00 91.12 170 ASN A CA 1
ATOM 1358 C C . ASN A 1 170 ? 1.244 8.428 12.275 1.00 91.12 170 ASN A C 1
ATOM 1360 O O . ASN A 1 170 ? 0.870 7.939 13.338 1.00 91.12 170 ASN A O 1
ATOM 1364 N N . CYS A 1 171 ? 0.521 9.341 11.626 1.00 93.25 171 CYS A N 1
ATOM 1365 C CA . CYS A 1 171 ? -0.789 9.754 12.112 1.00 93.25 171 CYS A CA 1
ATOM 1366 C C . CYS A 1 171 ? -1.792 8.590 12.063 1.00 93.25 171 CYS A C 1
ATOM 1368 O O . CYS A 1 171 ? -2.456 8.328 13.065 1.00 93.25 171 CYS A O 1
ATOM 1370 N N . LEU A 1 172 ? -1.833 7.833 10.959 1.00 94.25 172 LEU A N 1
ATOM 1371 C CA . LEU A 1 172 ? -2.661 6.630 10.844 1.00 94.25 172 LEU A CA 1
ATOM 1372 C C . LEU A 1 172 ? -2.333 5.588 11.916 1.00 94.25 172 LEU A C 1
ATOM 1374 O O . LEU A 1 172 ? -3.248 5.110 12.576 1.00 94.25 172 LEU A O 1
ATOM 1378 N N . LEU A 1 173 ? -1.054 5.273 12.135 1.00 91.62 173 LEU A N 1
ATOM 1379 C CA . LEU A 1 173 ? -0.631 4.320 13.165 1.00 91.62 173 LEU A CA 1
ATOM 1380 C C . LEU A 1 173 ? -1.096 4.760 14.557 1.00 91.62 173 LEU A C 1
ATOM 1382 O O . LEU A 1 173 ? -1.649 3.952 15.297 1.00 91.62 173 LEU A O 1
ATOM 1386 N N . LYS A 1 174 ? -0.974 6.046 14.909 1.00 90.88 174 LYS A N 1
ATOM 1387 C CA . LYS A 1 174 ? -1.474 6.551 16.202 1.00 90.88 174 LYS A CA 1
ATOM 1388 C C . LYS A 1 174 ? -2.994 6.415 16.341 1.00 90.88 174 LYS A C 1
ATOM 1390 O O . LYS A 1 174 ? -3.484 6.108 17.427 1.00 90.88 174 LYS A O 1
ATOM 1395 N N . LEU A 1 175 ? -3.744 6.614 15.258 1.00 92.88 175 LEU A N 1
ATOM 1396 C CA . LEU A 1 175 ? -5.201 6.442 15.240 1.00 92.88 175 LEU A CA 1
ATOM 1397 C C . LEU A 1 175 ? -5.603 4.961 15.311 1.00 92.88 175 LEU A C 1
ATOM 1399 O O . LEU A 1 175 ? -6.533 4.612 16.036 1.00 92.88 175 LEU A O 1
ATOM 1403 N N . MET A 1 176 ? -4.870 4.075 14.634 1.00 90.94 176 MET A N 1
ATOM 1404 C CA . MET A 1 176 ? -5.048 2.625 14.747 1.00 90.94 176 MET A CA 1
ATOM 1405 C C . MET A 1 176 ? -4.760 2.144 16.171 1.00 90.94 176 MET A C 1
ATOM 1407 O O . MET A 1 176 ? -5.562 1.406 16.732 1.00 90.94 176 MET A O 1
ATOM 1411 N N . ALA A 1 177 ? -3.688 2.632 16.797 1.00 87.31 177 ALA A N 1
ATOM 1412 C CA . ALA A 1 177 ? -3.389 2.354 18.198 1.00 87.31 177 ALA A CA 1
ATOM 1413 C C . ALA A 1 177 ? -4.517 2.812 19.135 1.00 87.31 177 ALA A C 1
ATOM 1415 O O . ALA A 1 177 ? -4.922 2.061 20.019 1.00 87.31 177 ALA A O 1
ATOM 1416 N N . LYS A 1 178 ? -5.093 4.002 18.898 1.00 88.00 178 LYS A N 1
ATOM 1417 C CA . LYS A 1 178 ? -6.274 4.474 19.639 1.00 88.00 178 LYS A CA 1
ATOM 1418 C C . LYS A 1 178 ? -7.458 3.510 19.489 1.00 88.00 178 LYS A C 1
ATOM 1420 O O . LYS A 1 178 ? -8.089 3.191 20.488 1.00 88.00 178 LYS A O 1
ATOM 1425 N N . ASN A 1 179 ? -7.733 3.021 18.278 1.00 86.94 179 ASN A N 1
ATOM 1426 C CA . ASN A 1 179 ? -8.789 2.027 18.030 1.00 86.94 179 ASN A CA 1
ATOM 1427 C C . ASN A 1 179 ? -8.522 0.677 18.705 1.00 86.94 179 ASN A C 1
ATOM 1429 O O . ASN A 1 179 ? -9.462 -0.019 19.076 1.00 86.94 179 ASN A O 1
ATOM 1433 N N . LEU A 1 180 ? -7.253 0.306 18.854 1.00 81.75 180 LEU A N 1
ATOM 1434 C CA . LEU A 1 180 ? -6.831 -0.905 19.554 1.00 81.75 180 LEU A CA 1
ATOM 1435 C C . LEU A 1 180 ? -6.729 -0.707 21.074 1.00 81.75 180 LEU A C 1
ATOM 1437 O O . LEU A 1 180 ? -6.454 -1.667 21.782 1.00 81.75 180 LEU A O 1
ATOM 1441 N N . LEU A 1 181 ? -6.970 0.510 21.580 1.00 83.25 181 LEU A N 1
ATOM 1442 C CA . LEU A 1 181 ? -6.832 0.884 22.993 1.00 83.25 181 LEU A CA 1
ATOM 1443 C C . LEU A 1 181 ? -5.419 0.651 23.556 1.00 83.25 181 LEU A C 1
ATOM 1445 O O . LEU A 1 181 ? -5.244 0.447 24.756 1.00 83.25 181 LEU A O 1
ATOM 1449 N N . ILE A 1 182 ? -4.404 0.729 22.695 1.00 80.06 182 ILE A N 1
ATOM 1450 C CA . ILE A 1 182 ? -2.991 0.577 23.057 1.00 80.06 182 ILE A CA 1
ATOM 1451 C C . ILE A 1 182 ? -2.291 1.936 23.054 1.00 80.06 182 ILE A C 1
ATOM 1453 O O . ILE A 1 182 ? -2.771 2.908 22.463 1.00 80.06 182 ILE A O 1
ATOM 1457 N N . ASN A 1 183 ? -1.124 2.013 23.695 1.00 82.31 183 ASN A N 1
ATOM 1458 C CA . ASN A 1 183 ? -0.333 3.239 23.693 1.00 82.31 183 ASN A CA 1
ATOM 1459 C C . ASN A 1 183 ? 0.091 3.596 22.248 1.00 82.31 183 ASN A C 1
ATOM 1461 O O . ASN A 1 183 ? 0.807 2.808 21.623 1.00 82.31 183 ASN A O 1
ATOM 1465 N N . PRO A 1 184 ? -0.276 4.781 21.718 1.00 83.38 184 PRO A N 1
ATOM 1466 C CA . PRO A 1 184 ? 0.110 5.199 20.372 1.00 83.38 184 PRO A CA 1
ATOM 1467 C C . PRO A 1 184 ? 1.614 5.171 20.119 1.00 83.38 184 PRO A C 1
ATOM 1469 O O . PRO A 1 184 ? 2.036 4.799 19.028 1.00 83.38 184 PRO A O 1
ATOM 1472 N N . GLU A 1 185 ? 2.416 5.511 21.130 1.00 81.38 185 GLU A N 1
ATOM 1473 C CA . GLU A 1 185 ? 3.873 5.501 21.010 1.00 81.38 185 GLU A CA 1
ATOM 1474 C C . GLU A 1 185 ? 4.432 4.073 20.953 1.00 81.38 185 GLU A C 1
ATOM 1476 O O . GLU A 1 185 ? 5.456 3.843 20.318 1.00 81.38 185 GLU A O 1
ATOM 1481 N N . GLN A 1 186 ? 3.758 3.091 21.562 1.00 75.88 186 GLN A N 1
ATOM 1482 C CA . GLN A 1 186 ? 4.177 1.690 21.494 1.00 75.88 186 GLN A CA 1
ATOM 1483 C C . GLN A 1 186 ? 4.080 1.173 20.057 1.00 75.88 186 GLN A C 1
ATOM 1485 O O . GLN A 1 186 ? 5.072 0.679 19.532 1.00 75.88 186 GLN A O 1
ATOM 1490 N N . LEU A 1 187 ? 2.940 1.374 19.386 1.00 75.81 187 LEU A N 1
ATOM 1491 C CA . LEU A 1 187 ? 2.766 0.929 18.002 1.00 75.81 187 LEU A CA 1
ATOM 1492 C C . LEU A 1 187 ? 3.728 1.652 17.046 1.00 75.81 187 LEU A C 1
ATOM 1494 O O . LEU A 1 187 ? 4.331 1.015 16.189 1.00 75.81 187 LEU A O 1
ATOM 1498 N N . THR A 1 188 ? 3.923 2.967 17.198 1.00 76.44 188 THR A N 1
ATOM 1499 C CA . THR A 1 188 ? 4.831 3.716 16.312 1.00 76.44 188 THR A CA 1
ATOM 1500 C C . THR A 1 188 ? 6.305 3.387 16.532 1.00 76.44 188 THR A C 1
ATOM 1502 O O . THR A 1 188 ? 7.061 3.390 15.566 1.00 76.44 188 THR A O 1
ATOM 1505 N N . ASN A 1 189 ? 6.724 3.078 17.763 1.00 74.31 189 ASN A N 1
ATOM 1506 C CA . ASN A 1 189 ? 8.119 2.735 18.066 1.00 74.31 189 ASN A CA 1
ATOM 1507 C C . ASN A 1 189 ? 8.499 1.311 17.626 1.00 74.31 189 ASN A C 1
ATOM 1509 O O . ASN A 1 189 ? 9.686 1.020 17.494 1.00 74.31 189 ASN A O 1
ATOM 1513 N N . MET A 1 190 ? 7.516 0.432 17.405 1.00 68.81 190 MET A N 1
ATOM 1514 C CA . MET A 1 190 ? 7.743 -0.952 16.971 1.00 68.81 190 MET A CA 1
ATOM 1515 C C . MET A 1 190 ? 8.039 -1.083 15.473 1.00 68.81 190 MET A C 1
ATOM 1517 O O . MET A 1 190 ? 8.690 -2.044 15.066 1.00 68.81 190 MET A O 1
ATOM 1521 N N . PHE A 1 191 ? 7.638 -0.109 14.650 1.00 66.50 191 PHE A N 1
ATOM 1522 C CA . PHE A 1 191 ? 8.087 -0.033 13.258 1.00 66.50 191 PHE A CA 1
ATOM 1523 C C . PHE A 1 191 ? 9.505 0.543 13.214 1.00 66.50 191 PHE A C 1
ATOM 1525 O O . PHE A 1 191 ? 9.700 1.756 13.147 1.00 66.50 191 PHE A O 1
ATOM 1532 N N . ASP A 1 192 ? 10.470 -0.377 13.311 1.00 55.53 192 ASP A N 1
ATOM 1533 C CA . ASP A 1 192 ? 11.928 -0.229 13.205 1.00 55.53 192 ASP A CA 1
ATOM 1534 C C . ASP A 1 192 ? 12.383 1.157 12.708 1.00 55.53 192 ASP A C 1
ATOM 1536 O O . ASP A 1 192 ? 12.398 1.430 11.510 1.00 55.53 192 ASP A O 1
ATOM 1540 N N . VAL A 1 193 ? 12.702 2.054 13.650 1.00 54.69 193 VAL A N 1
ATOM 1541 C CA . VAL A 1 193 ? 13.406 3.343 13.461 1.00 54.69 193 VAL A CA 1
ATOM 1542 C C . VAL A 1 193 ? 12.951 4.163 12.234 1.00 54.69 193 VAL A C 1
ATOM 1544 O O . VAL A 1 193 ? 13.759 4.800 11.558 1.00 54.69 193 VAL A O 1
ATOM 1547 N N . GLY A 1 194 ? 11.654 4.155 11.906 1.00 67.06 194 GLY A N 1
ATOM 1548 C CA . GLY A 1 194 ? 11.144 4.908 10.755 1.00 67.06 194 GLY A CA 1
ATOM 1549 C C . GLY A 1 194 ? 11.728 4.457 9.410 1.00 67.06 194 GLY A C 1
ATOM 1550 O O . GLY A 1 194 ? 11.874 5.278 8.499 1.00 67.06 194 GLY A O 1
ATOM 1551 N N . ARG A 1 195 ? 12.084 3.172 9.276 1.00 85.75 195 ARG A N 1
ATOM 1552 C CA . ARG A 1 195 ? 12.499 2.595 7.997 1.00 85.75 195 ARG A CA 1
ATOM 1553 C C . ARG A 1 195 ? 11.357 2.665 6.998 1.00 85.75 195 ARG A C 1
ATOM 1555 O O . ARG A 1 195 ? 10.238 2.232 7.257 1.00 85.75 195 ARG A O 1
ATOM 1562 N N . GLN A 1 196 ? 11.670 3.193 5.826 1.00 92.12 196 GLN A N 1
ATOM 1563 C CA . GLN A 1 196 ? 10.733 3.319 4.725 1.00 92.12 196 GLN A CA 1
ATOM 1564 C C . GLN A 1 196 ? 11.454 2.942 3.439 1.00 92.12 196 GLN A C 1
ATOM 1566 O O . GLN A 1 196 ? 12.593 3.355 3.207 1.00 92.12 196 GLN A O 1
ATOM 1571 N N . ALA A 1 197 ? 10.766 2.180 2.600 1.00 92.75 197 ALA A N 1
ATOM 1572 C CA . ALA A 1 197 ? 11.189 1.906 1.243 1.00 92.75 197 ALA A CA 1
ATOM 1573 C C . ALA A 1 197 ? 10.090 2.326 0.267 1.00 92.75 197 ALA A C 1
ATOM 1575 O O . ALA A 1 197 ? 8.903 2.302 0.592 1.00 92.75 197 ALA A O 1
ATOM 1576 N N . VAL A 1 198 ? 10.497 2.699 -0.942 1.00 96.19 198 VAL A N 1
ATOM 1577 C CA . VAL A 1 198 ? 9.600 3.050 -2.039 1.00 96.19 198 VAL A CA 1
ATOM 1578 C C . VAL A 1 198 ? 9.843 2.076 -3.182 1.00 96.19 198 VAL A C 1
ATOM 1580 O O . VAL A 1 198 ? 10.969 1.910 -3.655 1.00 96.19 198 VAL A O 1
ATOM 1583 N N . ARG A 1 199 ? 8.762 1.436 -3.634 1.00 96.06 199 ARG A N 1
ATOM 1584 C CA . ARG A 1 199 ? 8.753 0.538 -4.787 1.00 96.06 199 ARG A CA 1
ATOM 1585 C C . ARG A 1 199 ? 7.941 1.167 -5.910 1.00 96.06 199 ARG A C 1
ATOM 1587 O O . ARG A 1 199 ? 6.730 1.324 -5.793 1.00 96.06 199 ARG A O 1
ATOM 1594 N N . MET A 1 200 ? 8.601 1.481 -7.015 1.00 97.75 200 MET A N 1
ATOM 1595 C CA . MET A 1 200 ? 7.955 1.981 -8.225 1.00 97.75 200 MET A CA 1
ATOM 1596 C C . MET A 1 200 ? 7.799 0.814 -9.190 1.00 97.75 200 MET A C 1
ATOM 1598 O O . MET A 1 200 ? 8.798 0.211 -9.579 1.00 97.75 200 MET A O 1
ATOM 1602 N N . ASN A 1 201 ? 6.564 0.480 -9.558 1.00 96.81 201 ASN A N 1
ATOM 1603 C CA . ASN A 1 201 ? 6.271 -0.621 -10.471 1.00 96.81 201 ASN A CA 1
ATOM 1604 C C . ASN A 1 201 ? 5.840 -0.079 -11.835 1.00 96.81 201 ASN A C 1
ATOM 1606 O O . ASN A 1 201 ? 5.009 0.825 -11.917 1.00 96.81 201 ASN A O 1
ATOM 1610 N N . TYR A 1 202 ? 6.381 -0.665 -12.898 1.00 96.81 202 TYR A N 1
ATOM 1611 C CA . TYR A 1 202 ? 5.987 -0.399 -14.272 1.00 96.81 202 TYR A CA 1
ATOM 1612 C C . TYR A 1 202 ? 5.514 -1.696 -14.917 1.00 96.81 202 TYR A C 1
ATOM 1614 O O . TYR A 1 202 ? 6.252 -2.679 -14.963 1.00 96.81 202 TYR A O 1
ATOM 1622 N N . TYR A 1 203 ? 4.286 -1.676 -15.429 1.00 95.94 203 TYR A N 1
ATOM 1623 C CA . TYR A 1 203 ? 3.627 -2.817 -16.058 1.00 95.94 203 TYR A CA 1
ATOM 1624 C C . TYR A 1 203 ? 3.483 -2.541 -17.562 1.00 95.94 203 TYR A C 1
ATOM 1626 O O . TYR A 1 203 ? 2.575 -1.805 -17.961 1.00 95.94 203 TYR A O 1
ATOM 1634 N N . PRO A 1 204 ? 4.385 -3.061 -18.416 1.00 94.00 204 PRO A N 1
ATOM 1635 C CA . PRO A 1 204 ? 4.294 -2.859 -19.858 1.00 94.00 204 PRO A CA 1
ATOM 1636 C C . PRO A 1 204 ? 3.047 -3.547 -20.441 1.00 94.00 204 PRO A C 1
ATOM 1638 O O . PRO A 1 204 ? 2.638 -4.593 -19.929 1.00 94.00 204 PRO A O 1
ATOM 1641 N N . PRO A 1 205 ? 2.478 -3.043 -21.552 1.00 92.62 205 PRO A N 1
ATOM 1642 C CA . PRO A 1 205 ? 1.404 -3.735 -22.261 1.00 92.62 205 PRO A CA 1
ATOM 1643 C C . PRO A 1 205 ? 1.777 -5.181 -22.625 1.00 92.62 205 PRO A C 1
ATOM 1645 O O . PRO A 1 205 ? 2.927 -5.477 -22.951 1.00 92.62 205 PRO A O 1
ATOM 1648 N N . CYS A 1 206 ? 0.792 -6.082 -22.608 1.00 90.00 206 CYS A N 1
ATOM 1649 C CA . CYS A 1 206 ? 0.959 -7.480 -23.000 1.00 90.00 206 CYS A CA 1
ATOM 1650 C C . CYS A 1 206 ? -0.213 -7.936 -23.873 1.00 90.00 206 CYS A C 1
ATOM 1652 O O . CYS A 1 206 ? -1.367 -7.866 -23.454 1.00 90.00 206 CYS A O 1
ATOM 1654 N N . VAL A 1 207 ? 0.076 -8.462 -25.066 1.00 84.88 207 VAL A N 1
ATOM 1655 C CA . VAL A 1 207 ? -0.949 -9.013 -25.978 1.00 84.88 207 VAL A CA 1
ATOM 1656 C C . VAL A 1 207 ? -1.640 -10.261 -25.425 1.00 84.88 207 VAL A C 1
ATOM 1658 O O . VAL A 1 207 ? -2.763 -10.576 -25.808 1.00 84.88 207 VAL A O 1
ATOM 1661 N N . HIS A 1 208 ? -0.991 -10.955 -24.491 1.00 87.81 208 HIS A N 1
ATOM 1662 C CA . HIS A 1 208 ? -1.541 -12.103 -23.777 1.00 87.81 208 HIS A CA 1
ATOM 1663 C C . HIS A 1 208 ? -1.740 -11.779 -22.293 1.00 87.81 208 HIS A C 1
ATOM 1665 O O . HIS A 1 208 ? -1.382 -12.584 -21.436 1.00 87.81 208 HIS A O 1
ATOM 1671 N N . ALA A 1 209 ? -2.305 -10.603 -21.988 1.00 87.62 209 ALA A N 1
ATOM 1672 C CA . ALA A 1 209 ? -2.528 -10.131 -20.617 1.00 87.62 209 ALA A CA 1
ATOM 1673 C C . ALA A 1 209 ? -3.247 -11.160 -19.724 1.00 87.62 209 ALA A C 1
ATOM 1675 O O . ALA A 1 209 ? -2.905 -11.292 -18.558 1.00 87.62 209 ALA A O 1
ATOM 1676 N N . SER A 1 210 ? -4.163 -11.963 -20.278 1.00 86.81 210 SER A N 1
ATOM 1677 C CA . SER A 1 210 ? -4.873 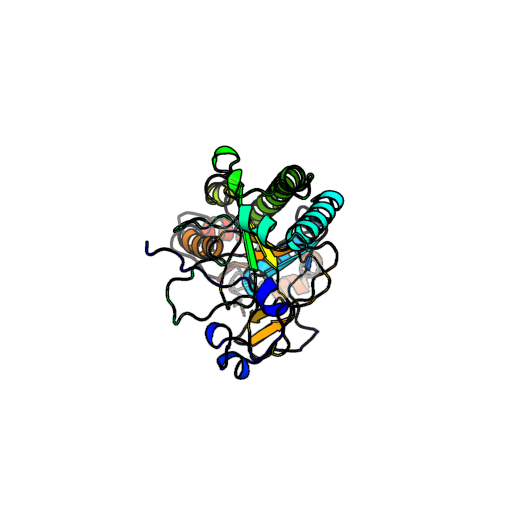-13.023 -19.544 1.00 86.81 210 SER A CA 1
ATOM 1678 C C . SER A 1 210 ? -4.011 -14.237 -19.163 1.00 86.81 210 SER A C 1
ATOM 1680 O O . SER A 1 210 ? -4.502 -15.155 -18.514 1.00 86.81 210 SER A O 1
ATOM 1682 N N . LYS A 1 211 ? -2.757 -14.299 -19.625 1.00 89.38 211 LYS A N 1
ATOM 1683 C CA . LYS A 1 211 ? -1.818 -15.403 -19.373 1.00 89.38 211 LYS A CA 1
ATOM 1684 C C . LYS A 1 211 ? -0.621 -14.983 -18.525 1.00 89.38 211 LYS A C 1
ATOM 1686 O O . LYS A 1 211 ? 0.239 -15.820 -18.269 1.00 89.38 211 LYS A O 1
ATOM 1691 N N . VAL A 1 212 ? -0.520 -13.715 -18.140 1.00 92.12 212 VAL A N 1
ATOM 1692 C CA . VAL A 1 212 ? 0.583 -13.183 -17.332 1.00 92.12 212 VAL A CA 1
ATOM 1693 C C . VAL A 1 212 ? 0.024 -12.488 -16.102 1.00 92.12 212 VAL A C 1
ATOM 1695 O O . VAL A 1 212 ? -1.158 -12.165 -16.053 1.00 92.12 212 VAL A O 1
ATOM 1698 N N . ILE A 1 213 ? 0.883 -12.220 -15.124 1.00 93.00 213 ILE A N 1
ATOM 1699 C CA . ILE A 1 213 ? 0.527 -11.388 -13.978 1.00 93.00 213 ILE A CA 1
ATOM 1700 C C . ILE A 1 213 ? 1.534 -10.262 -13.819 1.00 93.00 213 ILE A C 1
ATOM 1702 O O . ILE A 1 213 ? 2.732 -10.477 -13.997 1.00 93.00 213 ILE A O 1
ATOM 1706 N N . GLY A 1 214 ? 1.049 -9.058 -13.514 1.00 92.75 214 GLY A N 1
ATOM 1707 C CA . GLY A 1 214 ? 1.919 -7.914 -13.250 1.00 92.75 214 GLY A CA 1
ATOM 1708 C C . GLY A 1 214 ? 2.696 -8.080 -11.946 1.00 92.75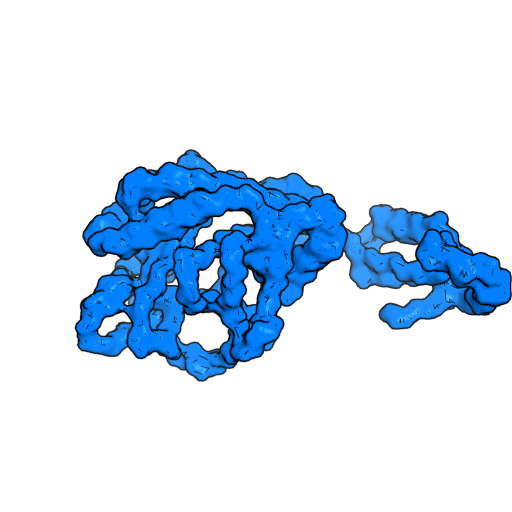 214 GLY A C 1
ATOM 1709 O O . GLY A 1 214 ? 3.878 -7.767 -11.896 1.00 92.75 214 GLY A O 1
ATOM 1710 N N . LEU A 1 215 ? 2.047 -8.590 -10.900 1.00 91.50 215 LEU A N 1
ATOM 1711 C CA . LEU A 1 215 ? 2.663 -8.873 -9.609 1.00 91.50 215 LEU A CA 1
ATOM 1712 C C . LEU A 1 215 ? 2.004 -10.115 -9.007 1.00 91.50 215 LEU A C 1
ATOM 1714 O O . LEU A 1 215 ? 0.783 -10.147 -8.867 1.00 91.50 215 LEU A O 1
ATOM 1718 N N . THR A 1 216 ? 2.801 -11.139 -8.700 1.00 90.56 216 THR A N 1
ATOM 1719 C CA . THR A 1 216 ? 2.312 -12.415 -8.143 1.00 90.56 216 THR A CA 1
ATOM 1720 C C . THR A 1 216 ? 1.518 -12.189 -6.838 1.00 90.56 216 THR A C 1
ATOM 1722 O O . THR A 1 216 ? 1.881 -11.287 -6.077 1.00 90.56 216 THR A O 1
ATOM 1725 N N . PRO A 1 217 ? 0.450 -12.968 -6.542 1.00 90.81 217 PRO A N 1
ATOM 1726 C CA . PRO A 1 217 ? -0.317 -12.827 -5.301 1.00 90.81 217 PRO A CA 1
ATOM 1727 C C . PRO A 1 217 ? 0.571 -12.921 -4.056 1.00 90.81 217 PRO A C 1
ATOM 1729 O O . PRO A 1 217 ? 1.372 -13.847 -3.937 1.00 90.81 217 PRO A O 1
ATOM 1732 N N . HIS A 1 218 ? 0.425 -11.969 -3.138 1.00 90.88 218 HIS A N 1
ATOM 1733 C CA . HIS A 1 218 ? 1.195 -11.887 -1.897 1.00 90.88 218 HIS A CA 1
ATOM 1734 C C . HIS A 1 218 ? 0.438 -11.061 -0.849 1.00 90.88 218 HIS A C 1
ATOM 1736 O O . HIS A 1 218 ? -0.501 -10.337 -1.188 1.00 90.88 218 HIS A O 1
ATOM 1742 N N . SER A 1 219 ? 0.872 -11.176 0.405 1.00 87.12 219 SER A N 1
ATOM 1743 C CA . SER A 1 219 ? 0.663 -10.174 1.449 1.00 87.12 219 SER A CA 1
ATOM 1744 C C . SER A 1 219 ? 1.932 -9.332 1.608 1.00 87.12 219 SER A C 1
ATOM 1746 O O . SER A 1 219 ? 3.034 -9.759 1.241 1.00 87.12 219 SER A O 1
ATOM 1748 N N . ASP A 1 220 ? 1.782 -8.109 2.110 1.00 89.56 220 ASP A N 1
ATOM 1749 C CA . ASP A 1 220 ? 2.920 -7.233 2.368 1.00 89.56 220 ASP A CA 1
ATOM 1750 C C . ASP A 1 220 ? 3.536 -7.564 3.725 1.00 89.56 220 ASP A C 1
ATOM 1752 O O . ASP A 1 220 ? 2.875 -7.450 4.745 1.00 89.56 220 ASP A O 1
ATOM 1756 N N . PHE A 1 221 ? 4.831 -7.871 3.764 1.00 81.12 221 PHE A N 1
ATOM 1757 C CA . PHE A 1 221 ? 5.520 -8.220 5.014 1.00 81.12 221 PHE A CA 1
ATOM 1758 C C . PHE A 1 221 ? 5.622 -7.059 6.031 1.00 81.12 221 PHE A C 1
ATOM 1760 O O . PHE A 1 221 ? 5.840 -7.281 7.219 1.00 81.12 221 PHE A O 1
ATOM 1767 N N . GLY A 1 222 ? 5.548 -5.810 5.561 1.00 82.56 222 GLY A N 1
ATOM 1768 C CA . GLY A 1 222 ? 5.818 -4.612 6.361 1.00 82.56 222 GLY A CA 1
ATOM 1769 C C . GLY A 1 222 ? 4.698 -4.210 7.327 1.00 82.56 222 GLY A C 1
ATOM 1770 O O . GLY A 1 222 ? 3.836 -4.999 7.693 1.00 82.56 222 GLY A O 1
ATOM 1771 N N . GLY A 1 223 ? 4.734 -2.944 7.756 1.00 87.12 223 GLY A N 1
ATOM 1772 C CA . GLY A 1 223 ? 3.706 -2.355 8.617 1.00 87.12 223 GLY A CA 1
ATOM 1773 C C . GLY A 1 223 ? 2.501 -1.848 7.829 1.00 87.12 223 GLY A C 1
ATOM 1774 O O . GLY A 1 223 ? 1.496 -2.535 7.704 1.00 87.12 223 GLY A O 1
ATOM 1775 N N . LEU A 1 224 ? 2.599 -0.626 7.302 1.00 92.94 224 LEU A N 1
ATOM 1776 C CA . LEU A 1 224 ? 1.593 -0.039 6.414 1.00 92.94 224 LEU A CA 1
ATOM 1777 C C . LEU A 1 224 ? 2.181 0.196 5.030 1.00 92.94 224 LEU A C 1
ATOM 1779 O O . LEU A 1 224 ? 3.285 0.731 4.905 1.00 92.94 224 LEU A O 1
ATOM 1783 N N . THR A 1 225 ? 1.382 -0.091 4.009 1.00 96.44 225 THR A N 1
ATOM 1784 C CA . THR A 1 225 ? 1.670 0.289 2.628 1.00 96.44 225 THR A CA 1
ATOM 1785 C C . THR A 1 225 ? 0.713 1.398 2.207 1.00 96.44 225 THR A C 1
ATOM 1787 O O . THR A 1 225 ? -0.493 1.295 2.411 1.00 96.44 225 THR A O 1
ATOM 1790 N N . LEU A 1 226 ? 1.252 2.485 1.644 1.00 97.88 226 LEU A N 1
ATOM 1791 C CA . LEU A 1 226 ? 0.488 3.594 1.062 1.00 97.88 226 LEU A CA 1
ATOM 1792 C C . LEU A 1 226 ? 0.738 3.596 -0.449 1.00 97.88 226 LEU A C 1
ATOM 1794 O O . LEU A 1 226 ? 1.775 4.065 -0.920 1.00 97.88 226 LEU A O 1
ATOM 1798 N N . LEU A 1 227 ? -0.204 3.048 -1.209 1.00 98.19 227 LEU A N 1
ATOM 1799 C CA . LEU A 1 227 ? -0.116 2.920 -2.656 1.00 98.19 227 LEU A CA 1
ATOM 1800 C C . LEU A 1 227 ? -0.725 4.139 -3.358 1.00 98.19 227 LEU A C 1
ATOM 1802 O O . LEU A 1 227 ? -1.855 4.545 -3.083 1.00 98.19 227 LEU A O 1
ATOM 1806 N N . VAL A 1 228 ? 0.014 4.666 -4.336 1.00 96.50 228 VAL A N 1
ATOM 1807 C CA . VAL A 1 228 ? -0.461 5.667 -5.298 1.00 96.50 228 VAL A CA 1
ATOM 1808 C C . VAL A 1 228 ? -0.510 5.041 -6.684 1.00 96.50 228 VAL A C 1
ATOM 1810 O O . VAL A 1 228 ? 0.508 4.560 -7.186 1.00 96.50 228 VAL A O 1
ATOM 1813 N N . GLN A 1 229 ? -1.670 5.105 -7.340 1.00 94.44 229 GLN A N 1
ATOM 1814 C CA . GLN A 1 229 ? -1.767 4.763 -8.757 1.00 94.44 229 GLN A CA 1
ATOM 1815 C C . GLN A 1 229 ? -1.302 5.954 -9.609 1.00 94.44 229 GLN A C 1
ATOM 1817 O O . GLN A 1 229 ? -1.815 7.067 -9.487 1.00 94.44 229 GLN A O 1
ATOM 1822 N N . VAL A 1 230 ? -0.289 5.729 -10.448 1.00 94.06 230 VAL A N 1
ATOM 1823 C CA . VAL A 1 230 ? 0.380 6.790 -11.227 1.00 94.06 230 VAL A CA 1
ATOM 1824 C C . VAL A 1 230 ? -0.430 7.217 -12.459 1.00 94.06 230 VAL A C 1
ATOM 1826 O O . VAL A 1 230 ? -0.293 8.345 -12.921 1.00 94.06 230 VAL A O 1
ATOM 1829 N N . ASN A 1 231 ? -1.263 6.332 -13.008 1.00 90.81 231 ASN A N 1
ATOM 1830 C CA . ASN A 1 231 ? -2.130 6.603 -14.157 1.00 90.81 231 ASN A CA 1
ATOM 1831 C C . ASN A 1 231 ? -3.529 5.996 -13.938 1.00 90.81 231 ASN A C 1
ATOM 1833 O O . ASN A 1 231 ? -3.808 5.421 -12.891 1.00 90.81 231 ASN A O 1
ATOM 1837 N N . GLU A 1 232 ? -4.421 6.113 -14.919 1.00 89.81 232 GLU A N 1
ATOM 1838 C CA . GLU A 1 232 ? -5.813 5.644 -14.805 1.00 89.81 232 GLU A CA 1
ATOM 1839 C C . GLU A 1 232 ? -6.001 4.148 -15.128 1.00 89.81 232 GLU A C 1
ATOM 1841 O O . GLU A 1 232 ? -7.119 3.628 -15.061 1.00 89.81 232 GLU A O 1
ATOM 1846 N N . VAL A 1 233 ? -4.921 3.429 -15.465 1.00 92.12 233 VAL A N 1
ATOM 1847 C CA . VAL A 1 233 ? -4.991 2.012 -15.841 1.00 92.12 233 VAL A CA 1
ATOM 1848 C C . VAL A 1 233 ? -5.269 1.168 -14.601 1.00 92.12 233 VAL A C 1
ATOM 1850 O O . VAL A 1 233 ? -4.473 1.133 -13.666 1.00 92.12 233 VAL A O 1
ATOM 1853 N N . GLN A 1 234 ? -6.404 0.471 -14.608 1.00 91.25 234 GLN A N 1
ATOM 1854 C CA . GLN A 1 234 ? -6.794 -0.444 -13.537 1.00 91.25 234 GLN A CA 1
ATOM 1855 C C . GLN A 1 234 ? -5.886 -1.679 -13.521 1.00 91.25 234 GLN A C 1
ATOM 1857 O O . GLN A 1 234 ? -5.457 -2.158 -14.572 1.00 91.25 234 GLN A O 1
ATOM 1862 N N . GLY A 1 235 ? -5.633 -2.230 -12.335 1.00 91.94 235 GLY A N 1
ATOM 1863 C CA . GLY A 1 235 ? -4.816 -3.440 -12.215 1.00 91.94 235 GLY A CA 1
ATOM 1864 C C . GLY A 1 235 ? -4.732 -4.036 -10.817 1.00 91.94 235 GLY A C 1
ATOM 1865 O O . GLY A 1 235 ? -4.516 -5.239 -10.695 1.00 91.94 235 GLY A O 1
ATOM 1866 N N . LEU A 1 236 ? -4.938 -3.238 -9.765 1.00 95.19 236 LEU A N 1
ATOM 1867 C CA . LEU A 1 236 ? -4.959 -3.766 -8.405 1.00 95.19 236 LEU A CA 1
ATOM 1868 C C . LEU A 1 236 ? -6.208 -4.627 -8.175 1.00 95.19 236 LEU A C 1
ATOM 1870 O O . LEU A 1 236 ? -7.340 -4.194 -8.404 1.00 95.19 236 LEU A O 1
ATOM 1874 N N . GLN A 1 237 ? -5.980 -5.831 -7.661 1.00 94.50 237 GLN A N 1
ATOM 1875 C CA . GLN A 1 237 ? -7.009 -6.727 -7.156 1.00 94.50 237 GLN A CA 1
ATOM 1876 C C . GLN A 1 237 ? -6.631 -7.172 -5.744 1.00 94.50 237 GLN A C 1
ATOM 1878 O O . GLN A 1 237 ? -5.453 -7.381 -5.457 1.00 94.50 237 GLN A O 1
ATOM 1883 N N . ILE A 1 238 ? -7.628 -7.345 -4.880 1.00 94.56 238 ILE A N 1
ATOM 1884 C CA . ILE A 1 238 ? -7.452 -7.917 -3.538 1.00 94.56 238 ILE A CA 1
ATOM 1885 C C . ILE A 1 238 ? -8.241 -9.215 -3.419 1.00 94.56 238 ILE A C 1
ATOM 1887 O O . ILE A 1 238 ? -9.276 -9.370 -4.067 1.00 94.56 238 ILE A O 1
ATOM 1891 N N . LYS A 1 239 ? -7.781 -10.148 -2.586 1.00 91.88 239 LYS A N 1
ATOM 1892 C CA . LYS A 1 239 ? -8.479 -11.419 -2.369 1.00 91.88 239 LYS A CA 1
ATOM 1893 C C . LYS A 1 239 ? -9.339 -11.332 -1.112 1.00 91.88 239 LYS A C 1
ATOM 1895 O O . LYS A 1 239 ? -8.824 -11.070 -0.031 1.00 91.88 239 LYS A O 1
ATOM 1900 N N . ARG A 1 240 ? -10.643 -11.585 -1.237 1.00 87.94 240 ARG A N 1
ATOM 1901 C CA . ARG A 1 240 ? -11.588 -11.635 -0.112 1.00 87.94 240 ARG A CA 1
ATOM 1902 C C . ARG A 1 240 ? -12.534 -12.814 -0.276 1.00 87.94 240 ARG A C 1
ATOM 1904 O O . ARG A 1 240 ? -13.096 -13.014 -1.348 1.00 87.94 240 ARG A O 1
ATOM 1911 N N . ASN A 1 241 ? -12.704 -13.607 0.782 1.00 86.38 241 ASN A N 1
ATOM 1912 C CA . ASN A 1 241 ? -13.550 -14.810 0.779 1.00 86.38 241 ASN A CA 1
ATOM 1913 C C . ASN A 1 241 ? -13.254 -15.750 -0.409 1.00 86.38 241 ASN A C 1
ATOM 1915 O O . ASN A 1 241 ? -14.161 -16.268 -1.056 1.00 86.38 241 ASN A O 1
ATOM 1919 N N . GLY A 1 242 ? -11.965 -15.924 -0.722 1.00 86.50 242 GLY A N 1
ATOM 1920 C CA . GLY A 1 242 ? -11.490 -16.779 -1.812 1.00 86.50 242 GLY A CA 1
ATOM 1921 C C . GLY A 1 242 ? -11.591 -16.179 -3.218 1.00 86.50 242 GLY A C 1
ATOM 1922 O O . GLY A 1 242 ? -11.097 -16.801 -4.154 1.00 86.50 242 GLY A O 1
ATOM 1923 N N . LYS A 1 243 ? -12.163 -14.980 -3.376 1.00 89.38 243 LYS A N 1
ATOM 1924 C CA . LYS A 1 243 ? -12.402 -14.351 -4.679 1.00 89.38 243 LYS A CA 1
ATOM 1925 C C . LYS A 1 243 ? -11.600 -13.065 -4.853 1.00 89.38 243 LYS A C 1
ATOM 1927 O O . LYS A 1 243 ? -11.368 -12.343 -3.884 1.00 89.38 243 LYS A O 1
ATOM 1932 N N . TRP A 1 244 ? -11.189 -12.777 -6.084 1.00 91.81 244 TRP A N 1
ATOM 1933 C CA . TRP A 1 244 ? -10.468 -11.547 -6.412 1.00 91.81 244 TRP A CA 1
ATOM 1934 C C . TRP A 1 244 ? -11.435 -10.402 -6.695 1.00 91.81 244 TRP A C 1
ATOM 1936 O O . TRP A 1 244 ? -12.380 -10.563 -7.463 1.00 91.81 244 TRP A O 1
ATOM 1946 N N . ILE A 1 245 ? -11.194 -9.247 -6.081 1.00 92.44 245 ILE A N 1
ATOM 1947 C CA . ILE A 1 245 ? -12.013 -8.041 -6.204 1.00 92.44 245 ILE A CA 1
ATOM 1948 C C . ILE A 1 245 ? -11.146 -6.935 -6.815 1.00 92.44 245 ILE A C 1
ATOM 1950 O O . ILE A 1 245 ? -10.120 -6.588 -6.222 1.00 92.44 245 ILE A O 1
ATOM 1954 N N . PRO A 1 246 ? -11.526 -6.361 -7.970 1.00 93.38 246 PRO A N 1
ATOM 1955 C CA . PRO A 1 246 ? -10.826 -5.222 -8.548 1.00 93.38 246 PRO A CA 1
ATOM 1956 C C . PRO A 1 246 ? -11.063 -3.953 -7.722 1.00 93.38 246 PRO A C 1
ATOM 1958 O O . PRO A 1 246 ? -12.195 -3.632 -7.348 1.00 93.38 246 PRO A O 1
ATOM 1961 N N . ILE A 1 247 ? -9.990 -3.205 -7.472 1.00 93.25 247 ILE A N 1
ATOM 1962 C CA . ILE A 1 247 ? -10.049 -1.940 -6.737 1.00 93.25 247 ILE A CA 1
ATOM 1963 C C . ILE A 1 247 ? -10.125 -0.779 -7.717 1.00 93.25 247 ILE A C 1
ATOM 1965 O O . ILE A 1 247 ? -9.277 -0.670 -8.599 1.00 93.25 247 ILE A O 1
ATOM 1969 N N . ARG A 1 248 ? -11.107 0.109 -7.524 1.00 91.69 248 ARG A N 1
ATOM 1970 C CA . ARG A 1 248 ? -11.213 1.383 -8.246 1.00 91.69 248 ARG A CA 1
ATOM 1971 C C . ARG A 1 248 ? -10.640 2.507 -7.379 1.00 91.69 248 ARG A C 1
ATOM 1973 O O . ARG A 1 248 ? -11.268 2.860 -6.376 1.00 91.69 248 ARG A O 1
ATOM 1980 N N . PRO A 1 249 ? -9.476 3.079 -7.730 1.00 91.94 249 PRO A N 1
ATOM 1981 C CA . PRO A 1 249 ? -8.901 4.173 -6.962 1.00 91.94 249 PRO A CA 1
ATOM 1982 C C . PRO A 1 249 ? -9.798 5.414 -6.990 1.00 91.94 249 PRO A C 1
ATOM 1984 O O . PRO A 1 249 ? -10.249 5.848 -8.050 1.00 91.94 249 PRO A O 1
ATOM 1987 N N . VAL A 1 250 ? -10.016 6.014 -5.826 1.00 93.75 250 VAL A N 1
ATOM 1988 C CA . VAL A 1 250 ? -10.614 7.338 -5.677 1.00 93.75 250 VAL A CA 1
ATOM 1989 C C . VAL A 1 250 ? -9.555 8.375 -6.073 1.00 93.75 250 VAL A C 1
ATOM 1991 O O . VAL A 1 250 ? -8.422 8.298 -5.587 1.00 93.75 250 VAL A O 1
ATOM 1994 N N . PRO A 1 251 ? -9.883 9.350 -6.941 1.00 92.25 251 PRO A N 1
ATOM 1995 C CA . PRO A 1 251 ? -8.947 10.405 -7.315 1.00 92.25 251 PRO A CA 1
ATOM 1996 C C . PRO A 1 251 ? -8.373 11.122 -6.090 1.00 92.25 251 PRO A C 1
ATOM 1998 O O . PRO A 1 251 ? -9.112 11.522 -5.191 1.00 92.25 251 PRO A O 1
ATOM 2001 N N . GLY A 1 252 ? -7.048 11.265 -6.054 1.00 92.06 252 GLY A N 1
ATOM 2002 C CA . GLY A 1 252 ? -6.340 11.910 -4.946 1.00 92.06 252 GLY A CA 1
ATOM 2003 C C . GLY A 1 252 ? -6.294 11.103 -3.644 1.00 92.06 252 GLY A C 1
ATOM 2004 O O . GLY A 1 252 ? -5.865 11.649 -2.636 1.00 92.06 252 GLY A O 1
ATOM 2005 N N . ALA A 1 253 ? -6.726 9.838 -3.629 1.00 96.12 253 ALA A N 1
ATOM 2006 C CA . ALA A 1 253 ? -6.619 8.975 -2.455 1.00 96.12 253 ALA A CA 1
ATOM 2007 C C . ALA A 1 253 ? -5.331 8.137 -2.462 1.00 96.12 253 ALA A C 1
ATOM 2009 O O . ALA A 1 253 ? -4.824 7.749 -3.519 1.00 96.12 253 ALA A O 1
ATOM 2010 N N . PHE A 1 254 ? -4.861 7.769 -1.269 1.00 98.25 254 PHE A N 1
ATOM 2011 C CA . PHE A 1 254 ? -3.974 6.615 -1.109 1.00 98.25 254 PHE A CA 1
ATOM 2012 C C . PHE A 1 254 ? -4.811 5.347 -0.984 1.00 98.25 254 PHE A C 1
ATOM 2014 O O . PHE A 1 254 ? -5.811 5.347 -0.270 1.00 98.25 254 PHE A O 1
ATOM 2021 N N . ILE A 1 255 ? -4.381 4.248 -1.597 1.00 98.25 255 ILE A N 1
ATOM 2022 C CA . ILE A 1 255 ? -4.872 2.919 -1.222 1.00 98.25 255 ILE A CA 1
ATOM 2023 C C . ILE A 1 255 ? -3.946 2.416 -0.122 1.00 98.25 255 ILE A C 1
ATOM 2025 O O . ILE A 1 255 ? -2.743 2.291 -0.333 1.00 98.25 255 ILE A O 1
ATOM 2029 N N . VAL A 1 256 ? -4.493 2.189 1.063 1.00 98.38 256 VAL A N 1
ATOM 2030 C CA . VAL A 1 256 ? -3.744 1.778 2.246 1.00 98.38 256 VAL A CA 1
ATOM 2031 C C . VAL A 1 256 ? -4.054 0.323 2.544 1.00 98.38 256 VAL A C 1
ATOM 2033 O O . VAL A 1 256 ? -5.226 -0.060 2.549 1.00 98.38 256 VAL A O 1
ATOM 2036 N N . ASN A 1 257 ? -3.024 -0.467 2.833 1.00 97.50 257 ASN A N 1
ATOM 2037 C CA . ASN A 1 257 ? -3.194 -1.813 3.365 1.00 97.50 257 ASN A CA 1
ATOM 2038 C C . ASN A 1 257 ? -2.323 -2.082 4.583 1.00 97.50 257 ASN A C 1
ATOM 2040 O O . ASN A 1 257 ? -1.255 -1.489 4.767 1.00 97.50 257 ASN A O 1
ATOM 2044 N N . ILE A 1 258 ? -2.841 -2.981 5.412 1.00 93.75 258 ILE A N 1
ATOM 2045 C CA . ILE A 1 258 ? -2.168 -3.522 6.583 1.00 93.75 258 ILE A CA 1
ATOM 2046 C C . ILE A 1 258 ? -1.246 -4.651 6.118 1.00 93.75 258 ILE A C 1
ATOM 2048 O O . ILE A 1 258 ? -1.657 -5.490 5.317 1.00 93.75 258 ILE A O 1
ATOM 2052 N N . GLY A 1 259 ? 0.001 -4.634 6.578 1.00 90.62 259 GLY A N 1
ATOM 2053 C CA . GLY A 1 259 ? 0.969 -5.695 6.337 1.00 90.62 259 GLY A CA 1
ATOM 2054 C C . GLY A 1 259 ? 1.088 -6.670 7.508 1.00 90.62 259 GLY A C 1
ATOM 2055 O O . GLY A 1 259 ? 0.631 -6.402 8.626 1.00 90.62 259 GLY A O 1
ATOM 2056 N N . ASP A 1 260 ? 1.743 -7.796 7.240 1.00 86.38 260 ASP A N 1
ATOM 2057 C CA . ASP A 1 260 ? 1.873 -8.951 8.128 1.00 86.38 260 ASP A CA 1
ATOM 2058 C C . ASP A 1 260 ? 2.462 -8.571 9.496 1.00 86.38 260 ASP A C 1
ATOM 2060 O O . ASP A 1 260 ? 2.080 -9.149 10.512 1.00 86.38 260 ASP A O 1
ATOM 2064 N N . ALA A 1 261 ? 3.359 -7.577 9.561 1.00 83.38 261 ALA A N 1
ATOM 2065 C CA . ALA A 1 261 ? 3.947 -7.141 10.827 1.00 83.38 261 ALA A CA 1
ATOM 2066 C C . ALA A 1 261 ? 2.919 -6.478 11.762 1.00 83.38 261 ALA A C 1
ATOM 2068 O O . ALA A 1 261 ? 2.975 -6.693 12.971 1.00 83.38 261 ALA A O 1
ATOM 2069 N N . ILE A 1 262 ? 1.968 -5.693 11.230 1.00 82.50 262 ILE A N 1
ATOM 2070 C CA . ILE A 1 262 ? 0.866 -5.146 12.044 1.00 82.50 262 ILE A CA 1
ATOM 2071 C C . ILE A 1 262 ? -0.095 -6.257 12.449 1.00 82.50 262 ILE A C 1
ATOM 2073 O O . ILE A 1 262 ? -0.565 -6.252 13.584 1.00 82.50 262 ILE A O 1
ATOM 2077 N N . GLU A 1 263 ? -0.400 -7.190 11.547 1.00 80.88 263 GLU A N 1
ATOM 2078 C CA . GLU A 1 263 ? -1.303 -8.303 11.849 1.00 80.88 263 GLU A CA 1
ATOM 2079 C C . GLU A 1 263 ? -0.746 -9.185 12.975 1.00 80.88 263 GLU A C 1
ATOM 2081 O O . GLU A 1 263 ? -1.432 -9.429 13.971 1.00 80.88 263 GLU A O 1
ATOM 2086 N N . ALA A 1 264 ? 0.524 -9.585 12.865 1.00 78.88 264 ALA A N 1
ATOM 2087 C CA . ALA A 1 264 ? 1.223 -10.340 13.898 1.00 78.88 264 ALA A CA 1
ATOM 2088 C C . ALA A 1 264 ? 1.261 -9.570 15.220 1.00 78.88 264 ALA A C 1
ATOM 2090 O O . ALA A 1 264 ? 0.957 -10.136 16.267 1.00 78.88 264 ALA A O 1
ATOM 2091 N N . LEU A 1 265 ? 1.549 -8.266 15.174 1.00 74.12 265 LEU A N 1
ATOM 2092 C CA . LEU A 1 265 ? 1.564 -7.435 16.369 1.00 74.12 265 LEU A CA 1
ATOM 2093 C C . LEU A 1 265 ? 0.184 -7.336 17.025 1.00 74.12 265 LEU A C 1
ATOM 2095 O O . LEU A 1 265 ? 0.069 -7.471 18.237 1.00 74.12 265 LEU A O 1
ATOM 2099 N N . ALA A 1 266 ? -0.880 -7.139 16.250 1.00 69.06 266 ALA A N 1
ATOM 2100 C CA . ALA A 1 266 ? -2.234 -7.114 16.789 1.00 69.06 266 ALA A CA 1
ATOM 2101 C C . ALA A 1 266 ? -2.576 -8.431 17.513 1.00 69.06 266 ALA A C 1
ATOM 2103 O O . ALA A 1 266 ? -3.223 -8.401 18.561 1.00 69.06 266 ALA A O 1
ATOM 2104 N N . ALA A 1 267 ? -2.097 -9.573 17.003 1.00 68.88 267 ALA A N 1
ATOM 2105 C CA . ALA A 1 267 ? -2.226 -10.866 17.670 1.00 68.88 267 ALA A CA 1
ATOM 2106 C C . ALA A 1 267 ? -1.337 -10.985 18.925 1.00 68.88 267 ALA A C 1
ATOM 2108 O O . ALA A 1 267 ? -1.817 -11.466 19.949 1.00 68.88 267 ALA A O 1
ATOM 2109 N N . GLU A 1 268 ? -0.084 -10.520 18.883 1.00 67.06 268 GLU A N 1
ATOM 2110 C CA . GLU A 1 268 ? 0.858 -10.521 20.019 1.00 67.06 268 GLU A CA 1
ATOM 2111 C C . GLU A 1 268 ? 0.476 -9.555 21.143 1.00 67.06 268 GLU A C 1
ATOM 2113 O O . GLU A 1 268 ? 0.861 -9.778 22.285 1.00 67.06 268 GLU A O 1
ATOM 2118 N N . MET A 1 269 ? -0.280 -8.498 20.848 1.00 63.91 269 MET A N 1
ATOM 2119 C CA . MET A 1 269 ? -0.827 -7.583 21.855 1.00 63.91 269 MET A CA 1
ATOM 2120 C C . MET A 1 269 ? -2.131 -8.100 22.474 1.00 63.91 269 MET A C 1
ATOM 2122 O O . MET A 1 269 ? -2.570 -7.590 23.507 1.00 63.91 269 MET A O 1
ATOM 2126 N N . GLY A 1 270 ? -2.747 -9.120 21.869 1.00 57.00 270 GLY A N 1
ATOM 2127 C CA . GLY A 1 270 ? -3.944 -9.789 22.380 1.00 57.00 270 GLY A CA 1
ATOM 2128 C C . GLY A 1 270 ? -3.798 -10.400 23.786 1.00 57.00 270 GLY A C 1
ATOM 2129 O O . GLY A 1 270 ? -4.713 -10.228 24.585 1.00 57.00 270 GLY A O 1
ATOM 2130 N N . PRO A 1 271 ? -2.686 -11.071 24.152 1.00 58.47 271 PRO A N 1
ATOM 2131 C CA . PRO A 1 271 ? -2.458 -11.600 25.498 1.00 58.47 271 PRO A CA 1
ATOM 2132 C C . PRO A 1 271 ? -2.391 -10.520 26.584 1.00 58.47 271 PRO A C 1
ATOM 2134 O O . PRO A 1 271 ? -2.844 -10.760 27.700 1.00 58.47 271 PRO A O 1
ATOM 2137 N N . ASP A 1 272 ? -1.871 -9.335 26.251 1.00 61.59 272 ASP A N 1
ATOM 2138 C CA . ASP A 1 272 ? -1.740 -8.208 27.186 1.00 61.59 272 ASP A CA 1
ATOM 2139 C C . ASP A 1 272 ? -2.980 -7.291 27.188 1.00 61.59 272 ASP A C 1
ATOM 2141 O O . ASP A 1 272 ? -3.071 -6.357 27.988 1.00 61.59 272 ASP A O 1
ATOM 2145 N N . THR A 1 273 ? -3.961 -7.560 26.317 1.00 68.12 273 THR A N 1
ATOM 2146 C CA . THR A 1 273 ? -5.188 -6.767 26.171 1.00 68.12 273 THR A CA 1
ATOM 2147 C C . THR A 1 273 ? -6.420 -7.635 26.414 1.00 68.12 273 THR A C 1
ATOM 2149 O O . THR A 1 273 ? -6.788 -8.480 25.601 1.00 68.12 273 THR A O 1
ATOM 2152 N N . ARG A 1 274 ? -7.130 -7.396 27.521 1.00 79.06 274 ARG A N 1
ATOM 2153 C CA . ARG A 1 274 ? -8.405 -8.076 27.805 1.00 79.06 274 ARG A CA 1
ATOM 2154 C C . ARG A 1 274 ? -9.560 -7.317 27.167 1.00 79.06 274 ARG A C 1
ATOM 2156 O O . ARG A 1 274 ? -9.759 -6.137 27.450 1.00 79.06 274 ARG A O 1
ATOM 2163 N N . VAL A 1 275 ? -10.352 -8.002 26.346 1.00 76.19 275 VAL A N 1
ATOM 2164 C CA . VAL A 1 275 ? -11.540 -7.421 25.706 1.00 76.19 275 VAL A CA 1
ATOM 2165 C C . VAL A 1 275 ? -12.775 -8.081 26.291 1.00 76.19 275 VAL A C 1
ATOM 2167 O O . VAL A 1 275 ? -13.013 -9.253 26.046 1.00 76.19 275 VAL A O 1
ATOM 2170 N N . ASN A 1 276 ? -13.572 -7.335 27.050 1.00 84.19 276 ASN A N 1
ATOM 2171 C CA . ASN A 1 276 ? -14.826 -7.820 27.626 1.00 84.19 276 ASN A CA 1
ATOM 2172 C C . ASN A 1 276 ? -15.964 -6.855 27.289 1.00 84.19 276 ASN A C 1
ATOM 2174 O O . ASN A 1 276 ? -15.751 -5.649 27.162 1.00 84.19 276 ASN A O 1
ATOM 2178 N N . CYS A 1 277 ? -17.181 -7.373 27.178 1.00 84.81 277 CYS A N 1
ATOM 2179 C CA . CYS A 1 277 ? -18.387 -6.576 27.002 1.00 84.81 277 CYS A CA 1
ATOM 2180 C C . CYS A 1 277 ? -19.116 -6.440 28.344 1.00 84.81 277 CYS A C 1
ATOM 2182 O O . CYS A 1 277 ? -19.337 -7.429 29.037 1.00 84.81 277 CYS A O 1
ATOM 2184 N N . ALA A 1 278 ? -19.532 -5.227 28.706 1.00 89.56 278 ALA A N 1
ATOM 2185 C CA . ALA A 1 278 ? -20.532 -5.022 29.748 1.00 89.56 278 ALA A CA 1
ATOM 2186 C C . ALA A 1 278 ? -21.885 -4.801 29.064 1.00 89.56 278 ALA A C 1
ATOM 2188 O O . ALA A 1 278 ? -22.065 -3.805 28.366 1.00 89.56 278 ALA A O 1
ATOM 2189 N N . ALA A 1 279 ? -22.825 -5.727 29.253 1.00 87.31 279 ALA A N 1
ATOM 2190 C CA . ALA A 1 279 ? -24.166 -5.656 28.685 1.00 87.31 279 ALA A CA 1
ATOM 2191 C C . ALA A 1 279 ? -25.147 -5.096 29.733 1.00 87.31 279 ALA A C 1
ATOM 2193 O O . ALA A 1 279 ? -25.581 -5.838 30.624 1.00 87.31 279 ALA A O 1
ATOM 2194 N N . PRO A 1 280 ? -25.481 -3.794 29.683 1.00 86.62 280 PRO A N 1
ATOM 2195 C CA . PRO A 1 280 ? -26.348 -3.171 30.671 1.00 86.62 280 PRO A CA 1
ATOM 2196 C C . PRO A 1 280 ? -27.808 -3.606 30.501 1.00 86.62 280 PRO A C 1
ATOM 2198 O O . PRO A 1 280 ? -28.321 -3.720 29.388 1.00 86.62 280 PRO A O 1
ATOM 2201 N N . GLY A 1 281 ? -28.511 -3.775 31.623 1.00 85.12 281 GLY A N 1
ATOM 2202 C CA . GLY A 1 281 ? -29.973 -3.727 31.640 1.00 85.12 281 GLY A CA 1
ATOM 2203 C C . GLY A 1 281 ? -30.499 -2.292 31.531 1.00 85.12 281 GLY A C 1
ATOM 2204 O O . GLY A 1 281 ? -29.802 -1.369 31.113 1.00 85.12 281 GLY A O 1
ATOM 2205 N N . PHE A 1 282 ? -31.739 -2.068 31.960 1.00 84.31 282 PHE A N 1
ATOM 2206 C CA . PHE A 1 282 ? -32.317 -0.725 31.958 1.00 84.31 282 PHE A CA 1
ATOM 2207 C C . PHE A 1 282 ? -31.652 0.172 33.014 1.00 84.31 282 PHE A C 1
ATOM 2209 O O . PHE A 1 282 ? -31.850 -0.015 34.217 1.00 84.31 282 PHE A O 1
ATOM 2216 N N . VAL A 1 283 ? -30.890 1.164 32.545 1.00 83.69 283 VAL A N 1
ATOM 2217 C CA . VAL A 1 283 ? -30.256 2.215 33.353 1.00 83.69 283 VAL A CA 1
ATOM 2218 C C . VAL A 1 283 ? -30.817 3.574 32.915 1.00 83.69 283 VAL A C 1
ATOM 2220 O O . VAL A 1 283 ? -30.827 3.852 31.715 1.00 83.69 283 VAL A O 1
ATOM 2223 N N . PRO A 1 284 ? -31.272 4.442 33.838 1.00 74.38 284 PRO A N 1
ATOM 2224 C CA . PRO A 1 284 ? -31.732 5.787 33.504 1.00 74.38 284 PRO A CA 1
ATOM 2225 C C . PRO A 1 284 ? -30.564 6.654 33.011 1.00 74.38 284 PRO A C 1
ATOM 2227 O O . PRO A 1 284 ? -29.846 7.272 33.796 1.00 74.38 284 PRO A O 1
ATOM 2230 N N . THR A 1 285 ? -30.349 6.680 31.700 1.00 71.94 285 THR A N 1
ATOM 2231 C CA . THR A 1 285 ? -29.441 7.612 31.019 1.00 71.94 285 THR A CA 1
ATOM 2232 C C . THR A 1 285 ? -30.252 8.721 30.351 1.00 71.94 285 THR A C 1
ATOM 2234 O O . THR A 1 285 ? -31.466 8.598 30.190 1.00 71.94 285 THR A O 1
ATOM 2237 N N . HIS A 1 286 ? -29.597 9.803 29.915 1.00 67.44 286 HIS A N 1
ATOM 2238 C CA . HIS A 1 286 ? -30.276 10.892 29.197 1.00 67.44 286 HIS A CA 1
ATOM 2239 C C . HIS A 1 286 ? -31.030 10.392 27.946 1.00 67.44 286 HIS A C 1
ATOM 2241 O O . HIS A 1 286 ? -32.085 10.911 27.604 1.00 67.44 286 HIS A O 1
ATOM 2247 N N . PHE A 1 287 ? -30.540 9.317 27.321 1.00 52.78 287 PHE A N 1
ATOM 2248 C CA . PHE A 1 287 ? -31.166 8.678 26.164 1.00 52.78 287 PHE A CA 1
ATOM 2249 C C . PHE A 1 287 ? -32.407 7.834 26.521 1.00 52.78 287 PHE A C 1
ATOM 2251 O O . PHE A 1 287 ? -33.315 7.696 25.709 1.00 52.78 287 PHE A O 1
ATOM 2258 N N . ALA A 1 288 ? -32.484 7.295 27.744 1.00 57.94 288 ALA A N 1
ATOM 2259 C CA . ALA A 1 288 ? -33.591 6.456 28.222 1.00 57.94 288 ALA A CA 1
ATOM 2260 C C . ALA A 1 288 ? -34.600 7.211 29.113 1.00 57.94 288 ALA A C 1
ATOM 2262 O O . ALA A 1 288 ? -35.542 6.614 29.640 1.00 57.94 288 ALA A O 1
ATOM 2263 N N . GLU A 1 289 ? -34.427 8.526 29.280 1.00 63.44 289 GLU A N 1
ATOM 2264 C CA . GLU A 1 289 ? -35.181 9.340 30.239 1.00 63.44 289 GLU A CA 1
ATOM 2265 C C . GLU A 1 289 ? -36.702 9.275 30.018 1.00 63.44 289 GLU A C 1
ATOM 2267 O O . GLU A 1 289 ? -37.474 9.277 30.980 1.00 63.44 289 GLU A O 1
ATOM 2272 N N . PHE A 1 290 ? -37.137 9.174 28.757 1.00 59.72 290 PHE A N 1
ATOM 2273 C CA . PHE A 1 290 ? -38.550 9.110 28.376 1.00 59.72 290 PHE A CA 1
ATOM 2274 C C . PHE A 1 290 ? -39.244 7.817 28.837 1.00 59.72 290 PHE A C 1
ATOM 2276 O O . PHE A 1 290 ? -40.429 7.849 29.164 1.00 59.72 290 PHE A O 1
ATOM 2283 N N . LEU A 1 291 ? -38.512 6.699 28.928 1.00 59.88 291 LEU A N 1
ATOM 2284 C CA . LEU A 1 291 ? -39.029 5.423 29.443 1.00 59.88 291 LEU A CA 1
ATOM 2285 C C . LEU A 1 291 ? -39.115 5.434 30.970 1.00 59.88 291 LEU A C 1
ATOM 2287 O O . LEU A 1 291 ? -40.030 4.857 31.550 1.00 59.88 291 LEU A O 1
ATOM 2291 N N . THR A 1 292 ? -38.174 6.114 31.628 1.00 64.81 292 THR A N 1
ATOM 2292 C CA . THR A 1 292 ? -38.061 6.116 33.092 1.00 64.81 292 THR A CA 1
ATOM 2293 C C . THR A 1 292 ? -38.888 7.202 33.785 1.00 64.81 292 THR A C 1
ATOM 2295 O O . THR A 1 292 ? -39.127 7.096 34.987 1.00 64.81 292 THR A O 1
ATOM 2298 N N . LYS A 1 293 ? -39.327 8.245 33.060 1.00 72.94 293 LYS A N 1
ATOM 2299 C CA . LYS A 1 293 ? -40.172 9.335 33.593 1.00 72.94 293 LYS A CA 1
ATOM 2300 C C . LYS A 1 293 ? -41.646 8.945 33.744 1.00 72.94 293 LYS A C 1
ATOM 2302 O O . LYS A 1 293 ? -42.342 9.535 34.565 1.00 72.94 293 LYS A O 1
ATOM 2307 N N . ASN A 1 294 ? -42.121 7.950 32.995 1.00 81.38 294 ASN A N 1
ATOM 2308 C CA . ASN A 1 294 ? -43.456 7.389 33.187 1.00 81.38 294 ASN A CA 1
ATOM 2309 C C . ASN A 1 294 ? -43.412 6.326 34.299 1.00 81.38 294 ASN A C 1
ATOM 2311 O O . ASN A 1 294 ? -42.754 5.297 34.154 1.00 81.38 294 ASN A O 1
ATOM 2315 N N . ALA A 1 295 ? -44.119 6.575 35.403 1.00 82.31 295 ALA A N 1
ATOM 2316 C CA . ALA A 1 295 ? -44.100 5.716 36.586 1.00 82.31 295 ALA A CA 1
ATOM 2317 C C . ALA A 1 295 ? -44.624 4.291 36.325 1.00 82.31 295 ALA A C 1
ATOM 2319 O O . ALA A 1 295 ? -44.102 3.344 36.908 1.00 82.31 295 ALA A O 1
ATOM 2320 N N . GLU A 1 296 ? -45.609 4.121 35.440 1.00 84.69 296 GLU A N 1
ATOM 2321 C CA . GLU A 1 296 ? -46.162 2.803 35.097 1.00 84.69 296 GLU A CA 1
ATOM 2322 C C . GLU A 1 296 ? -45.178 1.993 34.252 1.00 84.69 296 GLU A C 1
ATOM 2324 O O . GLU A 1 296 ? -44.932 0.823 34.537 1.00 84.69 296 GLU A O 1
ATOM 2329 N N . ILE A 1 297 ? -44.559 2.634 33.253 1.00 81.25 297 ILE A N 1
ATOM 2330 C CA . ILE A 1 297 ? -43.538 2.000 32.405 1.00 81.25 297 ILE A CA 1
ATOM 2331 C C . ILE A 1 297 ? -42.320 1.629 33.246 1.00 81.25 297 ILE A C 1
ATOM 2333 O O . ILE A 1 297 ? -41.840 0.499 33.168 1.00 81.25 297 ILE A O 1
ATOM 2337 N N . LYS A 1 298 ? -41.850 2.555 34.089 1.00 83.50 298 LYS A N 1
ATOM 2338 C CA . LYS A 1 298 ? -40.745 2.314 35.016 1.00 83.50 298 LYS A CA 1
ATOM 2339 C C . LYS A 1 298 ? -41.034 1.109 35.910 1.00 83.50 298 LYS A C 1
ATOM 2341 O O . LYS A 1 298 ? -40.220 0.192 35.949 1.00 83.50 298 LYS A O 1
ATOM 2346 N N . LYS A 1 299 ? -42.199 1.082 36.563 1.00 86.06 299 LYS A N 1
ATOM 2347 C CA . LYS A 1 299 ? -42.592 -0.021 37.444 1.00 86.06 299 LYS A CA 1
ATOM 2348 C C . LYS A 1 299 ? -42.684 -1.349 36.689 1.00 86.06 299 LYS A C 1
ATOM 2350 O O . LYS A 1 299 ? -42.138 -2.344 37.140 1.00 86.06 299 LYS A O 1
ATOM 2355 N N . GLY A 1 300 ? -43.255 -1.347 35.484 1.00 85.56 300 GLY A N 1
ATOM 2356 C CA . GLY A 1 300 ? -43.318 -2.539 34.635 1.00 85.56 300 GLY A CA 1
ATOM 2357 C C . GLY A 1 300 ? -41.956 -3.051 34.147 1.00 85.56 300 GLY A C 1
ATOM 2358 O O . GLY A 1 300 ? -41.853 -4.209 33.744 1.00 85.56 300 GLY A O 1
ATOM 2359 N N . ILE A 1 301 ? -40.912 -2.215 34.152 1.00 83.38 301 ILE A N 1
ATOM 2360 C CA . ILE A 1 301 ? -39.526 -2.637 33.906 1.00 83.38 301 ILE A CA 1
ATOM 2361 C C . ILE A 1 301 ? -38.890 -3.152 35.200 1.00 83.38 301 ILE A C 1
ATOM 2363 O O . ILE A 1 301 ? -38.229 -4.186 35.167 1.00 83.38 301 ILE A O 1
ATOM 2367 N N . GLU A 1 302 ? -39.096 -2.462 36.324 1.00 88.88 302 GLU A N 1
ATOM 2368 C CA . GLU A 1 302 ? -38.600 -2.881 37.642 1.00 88.88 302 GLU A CA 1
ATOM 2369 C C . GLU A 1 302 ? -39.122 -4.271 38.019 1.00 88.88 302 GLU A C 1
ATOM 2371 O O . GLU A 1 302 ? -38.321 -5.119 38.393 1.00 88.88 302 GLU A O 1
ATOM 2376 N N . ASP A 1 303 ? -40.407 -4.549 37.788 1.00 89.19 303 ASP A N 1
ATOM 2377 C CA . ASP A 1 303 ? -41.044 -5.850 38.053 1.00 89.19 303 ASP A CA 1
ATOM 2378 C C . ASP A 1 303 ? -40.483 -6.994 37.180 1.00 89.19 303 ASP A C 1
ATOM 2380 O O . ASP A 1 303 ? -40.705 -8.173 37.459 1.00 89.19 303 ASP A O 1
ATOM 2384 N N . LYS A 1 304 ? -39.763 -6.670 36.095 1.00 84.62 304 LYS A N 1
ATOM 2385 C CA . LYS A 1 304 ? -39.086 -7.657 35.236 1.00 84.62 304 LYS A CA 1
ATOM 2386 C C . LYS A 1 304 ? -37.657 -7.946 35.684 1.00 84.62 304 LYS A C 1
ATOM 2388 O O . LYS A 1 304 ? -37.081 -8.928 35.218 1.00 84.62 304 LYS A O 1
ATOM 2393 N N . THR A 1 305 ? -37.066 -7.108 36.537 1.00 87.62 305 THR A N 1
ATOM 2394 C CA . THR A 1 305 ? -35.753 -7.386 37.124 1.00 87.62 305 THR A CA 1
ATOM 2395 C C . THR A 1 305 ? -35.937 -8.221 38.389 1.00 87.62 305 THR A C 1
ATOM 2397 O O . THR A 1 305 ? -36.819 -7.960 39.199 1.00 87.62 305 THR A O 1
ATOM 2400 N N . LEU A 1 306 ? -35.086 -9.225 38.610 1.00 89.88 306 LEU A N 1
ATOM 2401 C CA . LEU A 1 306 ? -35.127 -10.025 39.844 1.00 89.88 306 LEU A CA 1
ATOM 2402 C C . LEU A 1 306 ? -34.769 -9.192 41.085 1.00 89.88 306 LEU A C 1
ATOM 2404 O O . LEU A 1 306 ? -35.136 -9.549 42.202 1.00 89.88 306 LEU A O 1
ATOM 2408 N N . LEU A 1 307 ? -34.058 -8.078 40.893 1.00 91.75 307 LEU A N 1
ATOM 2409 C CA . LEU A 1 307 ? -33.714 -7.135 41.958 1.00 91.75 307 LEU A CA 1
ATOM 2410 C C . LEU A 1 307 ? -34.814 -6.098 42.242 1.00 91.75 307 LEU A C 1
ATOM 2412 O O . LEU A 1 307 ? -34.633 -5.291 43.153 1.00 91.75 307 LEU A O 1
ATOM 2416 N N . ASN A 1 308 ? -35.922 -6.099 41.488 1.00 91.19 308 ASN A N 1
ATOM 2417 C CA . ASN A 1 308 ? -37.040 -5.154 41.611 1.00 91.19 308 ASN A CA 1
ATOM 2418 C C . ASN A 1 308 ? -36.606 -3.677 41.606 1.00 91.19 308 ASN A C 1
ATOM 2420 O O . ASN A 1 308 ? -37.134 -2.839 42.337 1.00 91.19 308 ASN A O 1
ATOM 2424 N N . ARG A 1 309 ? -35.585 -3.361 40.806 1.00 91.50 309 ARG A N 1
ATOM 2425 C CA . ARG A 1 309 ? -35.086 -1.998 40.586 1.00 91.50 309 ARG A CA 1
ATOM 2426 C C . ARG A 1 309 ? -34.431 -1.867 39.220 1.00 91.50 309 ARG A C 1
ATOM 2428 O O . ARG A 1 309 ? -33.966 -2.856 38.649 1.00 91.50 309 ARG A O 1
ATOM 2435 N N . LEU A 1 310 ? -34.320 -0.633 38.741 1.00 89.12 310 LEU A N 1
ATOM 2436 C CA . LEU A 1 310 ? -33.458 -0.302 37.610 1.00 89.12 310 LEU A CA 1
ATOM 2437 C C . LEU A 1 310 ? -31.976 -0.340 38.008 1.00 89.12 310 LEU A C 1
ATOM 2439 O O . LEU A 1 310 ? -31.612 -0.176 39.181 1.00 89.12 310 LEU A O 1
ATOM 2443 N N . GLY A 1 311 ? -31.117 -0.531 37.011 1.00 89.62 311 GLY A N 1
ATOM 2444 C CA . GLY A 1 311 ? -29.684 -0.332 37.173 1.00 89.62 311 GLY A CA 1
ATOM 2445 C C . GLY A 1 311 ? -29.361 1.150 37.363 1.00 89.62 311 GLY A C 1
ATOM 2446 O O . GLY A 1 311 ? -30.092 2.037 36.923 1.00 89.62 311 GLY A O 1
ATOM 2447 N N . THR A 1 312 ? -28.250 1.428 38.025 1.00 91.00 312 THR A N 1
ATOM 2448 C CA . THR A 1 312 ? -27.709 2.775 38.207 1.00 91.00 312 THR A CA 1
ATOM 2449 C C . THR A 1 312 ? -26.403 2.923 37.437 1.00 91.00 312 THR A C 1
ATOM 2451 O O . THR A 1 312 ? -25.747 1.940 37.093 1.00 91.00 312 THR A O 1
ATOM 2454 N N . THR A 1 313 ? -25.970 4.163 37.213 1.00 88.19 313 THR A N 1
ATOM 2455 C CA . THR A 1 313 ? -24.640 4.436 36.648 1.00 88.19 313 THR A CA 1
ATOM 2456 C C . THR A 1 313 ? -23.518 3.868 37.518 1.00 88.19 313 THR A C 1
ATOM 2458 O O . THR A 1 313 ? -22.497 3.441 36.988 1.00 88.19 313 THR A O 1
ATOM 2461 N N . LYS A 1 314 ? -23.722 3.788 38.842 1.00 92.81 314 LYS A N 1
ATOM 2462 C CA . LYS A 1 314 ? -22.775 3.157 39.771 1.00 92.81 314 LYS A CA 1
ATOM 2463 C C . LYS A 1 314 ? -22.676 1.647 39.575 1.00 92.81 314 LYS A C 1
ATOM 2465 O O . LYS A 1 314 ? -21.571 1.127 39.651 1.00 92.81 314 LYS A O 1
ATOM 2470 N N . ASP A 1 315 ? -23.787 0.961 39.296 1.00 94.06 315 ASP A N 1
ATOM 2471 C CA . ASP A 1 315 ? -23.761 -0.482 39.011 1.00 94.06 315 ASP A CA 1
ATOM 2472 C C . ASP A 1 315 ? -22.926 -0.769 37.753 1.00 94.06 315 ASP A C 1
ATOM 2474 O O . ASP A 1 315 ? -22.104 -1.682 37.750 1.00 94.06 315 ASP A O 1
ATOM 2478 N N . MET A 1 316 ? -23.090 0.051 36.705 1.00 93.19 316 MET A N 1
ATOM 2479 C CA . MET A 1 316 ? -22.313 -0.090 35.466 1.00 93.19 316 MET A CA 1
ATOM 2480 C C . MET A 1 316 ? -20.840 0.227 35.697 1.00 93.19 316 MET A C 1
ATOM 2482 O O . MET A 1 316 ? -19.974 -0.549 35.311 1.00 93.19 316 MET A O 1
ATOM 2486 N N . ALA A 1 317 ? -20.554 1.342 36.375 1.00 90.81 317 ALA A N 1
ATOM 2487 C CA . ALA A 1 317 ? -19.187 1.746 36.674 1.00 90.81 317 ALA A CA 1
ATOM 2488 C C . ALA A 1 317 ? -18.450 0.694 37.514 1.00 90.81 317 ALA A C 1
ATOM 2490 O O . ALA A 1 317 ? -17.293 0.408 37.232 1.00 90.81 317 ALA A O 1
ATOM 2491 N N . ALA A 1 318 ? -19.115 0.090 38.505 1.00 95.69 318 ALA A N 1
ATOM 2492 C CA . ALA A 1 318 ? -18.528 -0.964 39.328 1.00 95.69 318 ALA A CA 1
ATOM 2493 C C . ALA A 1 318 ? -18.219 -2.231 38.514 1.00 95.69 318 ALA A C 1
ATOM 2495 O O . ALA A 1 318 ? -17.131 -2.784 38.643 1.00 95.69 318 ALA A O 1
ATOM 2496 N N . ALA A 1 319 ? -19.139 -2.663 37.648 1.00 95.25 319 ALA A N 1
ATOM 2497 C CA . ALA A 1 319 ? -18.931 -3.823 36.784 1.00 95.25 319 ALA A CA 1
ATOM 2498 C C . ALA A 1 319 ? -17.797 -3.599 35.770 1.00 95.25 319 ALA A C 1
ATOM 2500 O O . ALA A 1 319 ? -16.934 -4.459 35.607 1.00 95.25 319 ALA A O 1
ATOM 2501 N N . THR A 1 320 ? -17.749 -2.423 35.140 1.00 93.06 320 THR A N 1
ATOM 2502 C CA . THR A 1 320 ? -16.648 -2.048 34.245 1.00 93.06 320 THR A CA 1
ATOM 2503 C C . THR A 1 320 ? -15.323 -1.939 35.000 1.00 93.06 320 THR A C 1
ATOM 2505 O O . THR A 1 320 ? -14.308 -2.414 34.504 1.00 93.06 320 THR A O 1
ATOM 2508 N N . ALA A 1 321 ? -15.321 -1.365 36.209 1.00 95.06 321 ALA A N 1
ATOM 2509 C CA . ALA A 1 321 ? -14.123 -1.270 37.041 1.00 95.06 321 ALA A CA 1
ATOM 2510 C C . ALA A 1 321 ? -13.588 -2.652 37.441 1.00 95.06 321 ALA A C 1
ATOM 2512 O O . ALA A 1 321 ? -12.380 -2.850 37.401 1.00 95.06 321 ALA A O 1
ATOM 2513 N N . PHE A 1 322 ? -14.466 -3.610 37.760 1.00 96.12 322 PHE A N 1
ATOM 2514 C CA . PHE A 1 322 ? -14.080 -5.006 37.981 1.00 96.12 322 PHE A CA 1
ATOM 2515 C C . PHE A 1 322 ? -13.459 -5.623 36.724 1.00 96.12 322 PHE A C 1
ATOM 2517 O O . PHE A 1 322 ? -12.368 -6.174 36.791 1.00 96.12 322 PHE A O 1
ATOM 2524 N N . LEU A 1 323 ? -14.106 -5.485 35.560 1.00 93.12 323 LEU A N 1
ATOM 2525 C CA . LEU A 1 323 ? -13.550 -6.008 34.308 1.00 93.12 323 LEU A CA 1
ATOM 2526 C C . LEU A 1 323 ? -12.190 -5.381 33.967 1.00 93.12 323 LEU A C 1
ATOM 2528 O O . LEU A 1 323 ? -11.346 -6.061 33.390 1.00 93.12 323 LEU A O 1
ATOM 2532 N N . ALA A 1 324 ? -11.962 -4.123 34.346 1.00 88.31 324 ALA A N 1
ATOM 2533 C CA . ALA A 1 324 ? -10.692 -3.427 34.162 1.00 88.31 324 ALA A CA 1
ATOM 2534 C C . ALA A 1 324 ? -9.637 -3.744 35.242 1.00 88.31 324 ALA A C 1
ATOM 2536 O O . ALA A 1 324 ? -8.459 -3.484 35.008 1.00 88.31 324 ALA A O 1
ATOM 2537 N N . SER A 1 325 ? -10.018 -4.295 36.401 1.00 94.06 325 SER A N 1
ATOM 2538 C CA . SER A 1 325 ? -9.086 -4.593 37.496 1.00 94.06 325 SER A CA 1
ATOM 2539 C C . SER A 1 325 ? -8.355 -5.922 37.296 1.00 94.06 325 SER A C 1
ATOM 2541 O O . SER A 1 325 ? -8.749 -6.759 36.475 1.00 94.06 325 SER A O 1
ATOM 2543 N N . ASP A 1 326 ? -7.297 -6.130 38.083 1.00 92.50 326 ASP A N 1
ATOM 2544 C CA . ASP A 1 326 ? -6.542 -7.389 38.129 1.00 92.50 326 ASP A CA 1
ATOM 2545 C C . ASP A 1 326 ? -7.388 -8.567 38.649 1.00 92.50 326 ASP A C 1
ATOM 2547 O O . ASP A 1 326 ? -7.076 -9.726 38.365 1.00 92.50 326 ASP A O 1
ATOM 2551 N N . ASP A 1 327 ? -8.505 -8.294 39.336 1.00 95.62 327 ASP A N 1
ATOM 2552 C CA . ASP A 1 327 ? -9.436 -9.328 39.813 1.00 95.62 327 ASP A CA 1
ATOM 2553 C C . ASP A 1 327 ? -10.110 -10.074 38.652 1.00 95.62 327 ASP A C 1
ATOM 2555 O O . ASP A 1 327 ? -10.512 -11.228 38.796 1.00 95.62 327 ASP A O 1
ATOM 2559 N N . ALA A 1 328 ? -10.212 -9.433 37.485 1.00 93.12 328 ALA A N 1
ATOM 2560 C CA . ALA A 1 328 ? -10.727 -10.032 36.260 1.00 93.12 328 ALA A CA 1
ATOM 2561 C C . ALA A 1 328 ? -9.606 -10.494 35.309 1.00 93.12 328 ALA A C 1
ATOM 2563 O O . ALA A 1 328 ? -9.875 -10.745 34.134 1.00 93.12 328 ALA A O 1
ATOM 2564 N N . SER A 1 329 ? -8.355 -10.612 35.772 1.00 91.19 329 SER A N 1
ATOM 2565 C CA . SER A 1 329 ? -7.171 -10.914 34.938 1.00 91.19 329 SER A CA 1
ATOM 2566 C C . SER A 1 329 ? -7.283 -12.172 34.067 1.00 91.19 329 SER A C 1
ATOM 2568 O O . SER A 1 329 ? -6.606 -12.257 33.047 1.00 91.19 329 SER A O 1
ATOM 2570 N N . TYR A 1 330 ? -8.168 -13.113 34.408 1.00 89.56 330 TYR A N 1
ATOM 2571 C CA . TYR A 1 330 ? -8.435 -14.322 33.617 1.00 89.56 330 TYR A CA 1
ATOM 2572 C C . TYR A 1 330 ? -9.752 -14.280 32.815 1.00 89.56 330 TYR A C 1
ATOM 2574 O O . TYR A 1 330 ? -10.224 -15.302 32.327 1.00 89.56 330 TYR A O 1
ATOM 2582 N N . ILE A 1 331 ? -10.371 -13.104 32.694 1.00 87.00 331 ILE A N 1
ATOM 2583 C CA . ILE A 1 331 ? -11.619 -12.875 31.958 1.00 87.00 331 ILE A CA 1
ATOM 2584 C C . ILE A 1 331 ? -11.287 -12.050 30.712 1.00 87.00 331 ILE A C 1
ATOM 2586 O O . ILE A 1 331 ? -10.896 -10.884 30.813 1.00 87.00 331 ILE A O 1
ATOM 2590 N N . THR A 1 332 ? -11.434 -12.658 29.538 1.00 86.75 332 THR A N 1
ATOM 2591 C CA . THR A 1 332 ? -11.322 -12.011 28.224 1.00 86.75 332 THR A CA 1
ATOM 2592 C C . THR A 1 332 ? -12.275 -12.701 27.250 1.00 86.75 332 THR A C 1
ATOM 2594 O O . THR A 1 332 ? -12.519 -13.899 27.370 1.00 86.75 332 THR A O 1
ATOM 2597 N N . GLY A 1 333 ? -12.826 -11.958 26.297 1.00 80.25 333 GLY A N 1
ATOM 2598 C CA . GLY A 1 333 ? -13.818 -12.439 25.334 1.00 80.25 333 GLY A CA 1
ATOM 2599 C C . GLY A 1 333 ? -15.229 -12.613 25.901 1.00 80.25 333 GLY A C 1
ATOM 2600 O O . GLY A 1 333 ? -16.102 -13.102 25.190 1.00 80.25 333 GLY A O 1
ATOM 2601 N N . GLU A 1 334 ? -15.476 -12.209 27.149 1.00 89.44 334 GLU A N 1
ATOM 2602 C CA . GLU A 1 334 ? -16.734 -12.483 27.845 1.00 89.44 334 GLU A CA 1
ATOM 2603 C C . GLU A 1 334 ? -17.698 -11.295 27.840 1.00 89.44 334 GLU A C 1
ATOM 2605 O O . GLU A 1 334 ? -17.298 -10.127 27.802 1.00 89.44 334 GLU A O 1
ATOM 2610 N N . THR A 1 335 ? -18.996 -11.599 27.931 1.00 86.94 335 THR A N 1
ATOM 2611 C CA . THR A 1 335 ? -20.053 -10.596 28.119 1.00 86.94 335 THR A CA 1
ATOM 2612 C C . THR A 1 335 ? -20.614 -10.670 29.533 1.00 86.94 335 THR A C 1
ATOM 2614 O O . THR A 1 335 ? -21.364 -11.581 29.882 1.00 86.94 335 THR A O 1
ATOM 2617 N N . LEU A 1 336 ? -20.305 -9.666 30.353 1.00 92.31 336 LEU A N 1
ATOM 2618 C CA . LEU A 1 336 ? -20.872 -9.514 31.684 1.00 92.31 336 LEU A CA 1
ATOM 2619 C C . LEU A 1 336 ? -22.235 -8.821 31.597 1.00 92.31 336 LEU A C 1
ATOM 2621 O O . LEU A 1 336 ? -22.332 -7.618 31.347 1.00 92.31 336 LEU A O 1
ATOM 2625 N N . VAL A 1 337 ? -23.302 -9.581 31.829 1.00 92.94 337 VAL A N 1
ATOM 2626 C CA . VAL A 1 337 ? -24.673 -9.058 31.845 1.00 92.94 337 VAL A CA 1
ATOM 2627 C C . VAL A 1 337 ? -24.958 -8.372 33.181 1.00 92.94 337 VAL A C 1
ATOM 2629 O O . VAL A 1 337 ? -25.122 -9.021 34.213 1.00 92.94 337 VAL A O 1
ATOM 2632 N N . VAL A 1 338 ? -25.084 -7.045 33.161 1.00 93.44 338 VAL A N 1
ATOM 2633 C CA . VAL A 1 338 ? -25.359 -6.213 34.343 1.00 93.44 338 VAL A CA 1
ATOM 2634 C C . VAL A 1 338 ? -26.812 -5.737 34.292 1.00 93.44 338 VAL A C 1
ATOM 2636 O O . VAL A 1 338 ? -27.112 -4.560 34.098 1.00 93.44 338 VAL A O 1
ATOM 2639 N N . ALA A 1 339 ? -27.748 -6.682 34.409 1.00 91.38 339 ALA A N 1
ATOM 2640 C CA . ALA A 1 339 ? -29.166 -6.440 34.112 1.00 91.38 339 ALA A CA 1
ATOM 2641 C C . ALA A 1 339 ? -30.139 -6.792 35.250 1.00 91.38 339 ALA A C 1
ATOM 2643 O O . ALA A 1 339 ? -31.326 -7.007 35.013 1.00 91.38 339 ALA A O 1
ATOM 2644 N N . GLY A 1 340 ? -29.652 -6.878 36.493 1.00 90.00 340 GLY A N 1
ATOM 2645 C CA . GLY A 1 340 ? -30.501 -7.127 37.665 1.00 90.00 340 GLY A CA 1
ATOM 2646 C C . GLY A 1 340 ? -31.307 -8.429 37.590 1.00 90.00 340 GLY A C 1
ATOM 2647 O O . GLY A 1 340 ? -32.401 -8.495 38.142 1.00 90.00 340 GLY A O 1
ATOM 2648 N N . GLY A 1 341 ? -30.793 -9.440 36.879 1.00 86.31 341 GLY A N 1
ATOM 2649 C CA . GLY A 1 341 ? -31.443 -10.739 36.687 1.00 86.31 341 GLY A CA 1
ATOM 2650 C C . GLY A 1 341 ? -32.283 -10.879 35.415 1.00 86.31 341 GLY A C 1
ATOM 2651 O O . GLY A 1 341 ? -32.841 -11.950 35.193 1.00 86.31 341 GLY A O 1
ATOM 2652 N N . ILE A 1 342 ? -32.366 -9.848 34.565 1.00 84.00 342 ILE A N 1
ATOM 2653 C CA . ILE A 1 342 ? -32.952 -10.001 33.227 1.00 84.00 342 ILE A CA 1
ATOM 2654 C C . ILE A 1 342 ? -31.993 -10.837 32.359 1.00 84.00 342 ILE A C 1
ATOM 2656 O O . ILE A 1 342 ? -30.820 -10.472 32.242 1.00 84.00 342 ILE A O 1
ATOM 2660 N N . PRO A 1 343 ? -32.465 -11.919 31.711 1.00 70.88 343 PRO A N 1
ATOM 2661 C CA . PRO A 1 343 ? -31.669 -12.653 30.737 1.00 70.88 343 PRO A CA 1
ATOM 2662 C C . PRO A 1 343 ? -31.304 -11.750 29.556 1.00 70.88 343 PRO A C 1
ATOM 2664 O O . PRO A 1 343 ? -32.185 -11.172 28.916 1.00 70.88 343 PRO A O 1
ATOM 2667 N N . SER A 1 344 ? -30.014 -11.651 29.246 1.00 63.09 344 SER A N 1
ATOM 2668 C CA . SER A 1 344 ? -29.573 -11.066 27.981 1.00 63.09 344 SER A CA 1
ATOM 2669 C C . SER A 1 344 ? -29.874 -12.037 26.835 1.00 63.09 344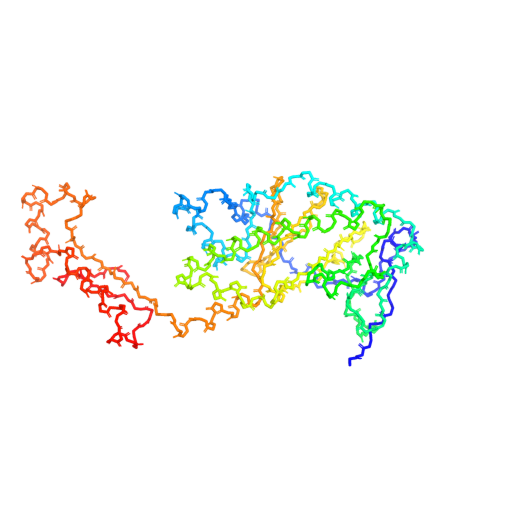 SER A C 1
ATOM 2671 O O . SER A 1 344 ? -29.725 -13.246 27.000 1.00 63.09 344 SER A O 1
ATOM 2673 N N . ARG A 1 345 ? -30.307 -11.516 25.680 1.00 51.44 345 ARG A N 1
ATOM 2674 C CA . ARG A 1 345 ? -30.438 -12.271 24.415 1.00 51.44 345 ARG A CA 1
ATOM 2675 C C . ARG A 1 345 ? -29.278 -11.983 23.449 1.00 51.44 345 ARG A C 1
ATOM 2677 O O . ARG A 1 345 ? -29.483 -12.056 22.240 1.00 51.44 345 ARG A O 1
ATOM 2684 N N . LEU A 1 346 ? -28.124 -11.571 23.976 1.00 45.84 346 LEU A N 1
ATOM 2685 C CA . LEU A 1 346 ? -26.910 -11.395 23.178 1.00 45.84 346 LEU A CA 1
ATOM 2686 C C . LEU A 1 346 ? -26.337 -12.745 22.755 1.00 45.84 346 LEU A C 1
ATOM 2688 O O . LEU A 1 346 ? -26.315 -13.653 23.618 1.00 45.84 346 LEU A O 1
#

Secondary structure (DSSP, 8-state):
-PPPPP---HHHHHHS--SSPPTTT--GGGGGPPBP--TT--PPEEETTTTTT-HHHHHHHHHHHHHTSEEEEES--S-HHHHHHHHHHHHHHHHS-HHHHGGGBPPTT-SSEES-S----SS----S-EEEEEEEESGGG--GGGS--SSTTHHHHHHHHHHHHHHHHHHHHHHHHHHTTS-HHHHHHHSGGG-EEEEEEE----TTGGG--SS-S----SSEEEE--SSS----EEEETTEEEE--PPTTPEEEEE-HHHHHHHHHTTTT----EEEE-S---TTTHHHHSSHHHHHHHHTTSTTSS---HHHHHHHHHHHHSGGGTT--S-EEEESTTPPP--

Organism: Vitis vinifera (NCBI:txid29760)

InterPro domains:
  IPR002347 Short-chain dehydrogenase/reductase SDR [PF13561] (263-342)
  IPR002347 Short-chain dehydrogenase/reductase SDR [PR00081] (271-288)
  IPR002347 Short-chain dehydrogenase/reductase SDR [PR00081] (306-326)
  IPR005123 Oxoglutarate/iron-dependent dioxygenase domain [PS51471] (194-325)
  IPR026992 Non-haem dioxygenase, N-terminal domain [PF14226] (43-150)
  IPR027443 Isopenicillin N synthase-like superfamily [G3DSA:2.60.120.330] (5-273)
  IPR036291 NAD(P)-binding domain superfamily [SSF51735] (263-342)
  IPR050295 Plant 2-oxoglutarate-dependent oxidoreductases [PTHR47991] (39-265)